Protein AF-A0A1X7SIA2-F1 (afdb_monomer_lite)

Structure (mmCIF, N/CA/C/O backbone):
data_AF-A0A1X7SIA2-F1
#
_entry.id   AF-A0A1X7SIA2-F1
#
loop_
_atom_site.group_PDB
_atom_site.id
_atom_site.type_symbol
_atom_site.label_atom_id
_atom_site.label_alt_id
_atom_site.label_comp_id
_atom_site.label_asym_id
_atom_site.label_entity_id
_atom_site.label_seq_id
_atom_site.pdbx_PDB_ins_code
_atom_site.Cartn_x
_atom_site.Cartn_y
_atom_site.Cartn_z
_atom_site.occupancy
_atom_site.B_iso_or_equiv
_atom_site.auth_seq_id
_atom_site.auth_comp_id
_atom_site.auth_asym_id
_atom_site.auth_atom_id
_atom_site.pdbx_PDB_model_num
ATOM 1 N N . TYR A 1 1 ? -61.890 19.712 77.833 1.00 62.59 1 TYR A N 1
ATOM 2 C CA . TYR A 1 1 ? -60.432 19.505 77.656 1.00 62.59 1 TYR A CA 1
ATOM 3 C C . TYR A 1 1 ? -60.099 18.118 77.085 1.00 62.59 1 TYR A C 1
ATOM 5 O O . TYR A 1 1 ? -59.170 18.027 76.295 1.00 62.59 1 TYR A O 1
ATOM 13 N N . SER A 1 2 ? -60.851 17.049 77.403 1.00 75.81 2 SER A N 1
ATOM 14 C CA . SER A 1 2 ? -60.531 15.673 76.964 1.00 75.81 2 SER A CA 1
ATOM 15 C C . SER A 1 2 ? -60.767 15.374 75.471 1.00 75.81 2 SER A C 1
ATOM 17 O O . SER A 1 2 ? -60.002 14.615 74.886 1.00 75.81 2 SER A O 1
ATOM 19 N N . GLU A 1 3 ? -61.764 15.983 74.820 1.00 81.25 3 GLU A N 1
ATOM 20 C CA . GLU A 1 3 ? -62.054 15.735 73.392 1.00 81.25 3 GLU A CA 1
ATOM 21 C C . GLU A 1 3 ? -60.957 16.260 72.455 1.00 81.25 3 GLU A C 1
ATOM 23 O O . GLU A 1 3 ? -60.527 15.547 71.553 1.00 81.25 3 GLU A O 1
ATOM 28 N N . LYS A 1 4 ? -60.413 17.457 72.725 1.00 85.50 4 LYS A N 1
ATOM 29 C CA . LYS A 1 4 ? -59.268 18.022 71.981 1.00 85.50 4 LYS A CA 1
ATOM 30 C C . LYS A 1 4 ? -58.017 17.137 72.055 1.00 85.50 4 LYS A C 1
ATOM 32 O O . LYS A 1 4 ? -57.241 17.092 71.108 1.00 85.50 4 LYS A O 1
ATOM 37 N N . LEU A 1 5 ? -57.817 16.453 73.184 1.00 86.88 5 LEU A N 1
ATOM 38 C CA . LEU A 1 5 ? -56.720 15.503 73.379 1.00 86.88 5 LEU A CA 1
ATOM 39 C C . LEU A 1 5 ? -56.928 14.224 72.558 1.00 86.88 5 LEU A C 1
ATOM 41 O O . LEU A 1 5 ? -55.979 13.755 71.942 1.00 86.88 5 LEU A O 1
ATOM 45 N N . LYS A 1 6 ? -58.158 13.699 72.488 1.00 89.00 6 LYS A N 1
ATOM 46 C CA . LYS A 1 6 ? -58.480 12.521 71.663 1.00 89.00 6 LYS A CA 1
ATOM 47 C C . LYS A 1 6 ? -58.240 12.761 70.170 1.00 89.00 6 LYS A C 1
ATOM 49 O O . LYS A 1 6 ? -57.664 11.896 69.522 1.00 89.00 6 LYS A O 1
ATOM 54 N N . VAL A 1 7 ? -58.629 13.928 69.649 1.00 90.44 7 VAL A N 1
ATOM 55 C CA . VAL A 1 7 ? -58.410 14.287 68.233 1.00 90.44 7 VAL A CA 1
ATOM 56 C C . VAL A 1 7 ? -56.917 14.345 67.904 1.00 90.44 7 VAL A C 1
ATOM 58 O O . VAL A 1 7 ? -56.484 13.695 66.961 1.00 90.44 7 VAL A O 1
ATOM 61 N N . LYS A 1 8 ? -56.108 15.021 68.735 1.00 90.38 8 LYS A N 1
ATOM 62 C CA . LYS A 1 8 ? -54.647 15.075 68.543 1.00 90.38 8 LYS A CA 1
ATOM 63 C C . LYS A 1 8 ? -53.980 13.698 68.592 1.00 90.38 8 LYS A C 1
ATOM 65 O O . LYS A 1 8 ? -53.029 13.456 67.865 1.00 90.38 8 LYS A O 1
ATOM 70 N N . VAL A 1 9 ? -54.453 12.800 69.460 1.00 91.00 9 VAL A N 1
ATOM 71 C CA . VAL A 1 9 ? -53.919 11.429 69.545 1.00 91.00 9 VAL A CA 1
ATOM 72 C C . VAL A 1 9 ? -54.230 10.628 68.278 1.00 91.00 9 VAL A C 1
ATOM 74 O O . VAL A 1 9 ? -53.369 9.879 67.825 1.00 91.00 9 VAL A O 1
ATOM 77 N N . ALA A 1 10 ? -55.423 10.792 67.697 1.00 91.31 10 ALA A N 1
ATOM 78 C CA . ALA A 1 10 ? -55.789 10.141 66.439 1.00 91.31 10 ALA A CA 1
ATOM 79 C C . ALA A 1 10 ? -54.950 10.657 65.255 1.00 91.31 10 ALA A C 1
ATOM 81 O O . ALA A 1 10 ? -54.435 9.853 64.487 1.00 91.31 10 ALA A O 1
ATOM 82 N N . GLU A 1 11 ? -54.741 11.972 65.171 1.00 92.69 11 GLU A N 1
ATOM 83 C CA . GLU A 1 11 ? -53.938 12.624 64.124 1.00 92.69 11 GLU A CA 1
ATOM 84 C C . GLU A 1 11 ? -52.467 12.160 64.162 1.00 92.69 11 GLU A C 1
ATOM 86 O O . GLU A 1 11 ? -51.909 11.755 63.146 1.00 92.69 11 GLU A O 1
ATOM 91 N N . ILE A 1 12 ? -51.868 12.082 65.359 1.00 93.88 12 ILE A N 1
ATOM 92 C CA . ILE A 1 12 ? -50.504 11.552 65.556 1.00 93.88 12 ILE A CA 1
ATOM 93 C C . ILE A 1 12 ? -50.408 10.067 65.175 1.00 93.88 12 ILE A C 1
ATOM 95 O O . ILE A 1 12 ? -49.386 9.626 64.646 1.00 93.88 12 ILE A O 1
ATOM 99 N N . LEU A 1 13 ? -51.437 9.269 65.479 1.00 93.50 13 LEU A N 1
ATOM 100 C CA . LEU A 1 13 ? -51.471 7.854 65.101 1.00 93.50 13 LEU A CA 1
ATOM 101 C C . LEU A 1 13 ? -51.504 7.691 63.581 1.00 93.50 13 LEU A C 1
ATOM 103 O O . LEU A 1 13 ? -50.749 6.872 63.065 1.00 93.50 13 LEU A O 1
ATOM 107 N N . GLU A 1 14 ? -52.316 8.491 62.890 1.00 93.19 14 GLU A N 1
ATOM 108 C CA . GLU A 1 14 ? -52.430 8.474 61.432 1.00 93.19 14 GLU A CA 1
ATOM 109 C C . GLU A 1 14 ? -51.120 8.902 60.753 1.00 93.19 14 GLU A C 1
ATOM 111 O O . GLU A 1 14 ? -50.612 8.177 59.892 1.00 93.19 14 GLU A O 1
ATOM 116 N N . GLU A 1 15 ? -50.510 10.004 61.206 1.00 93.25 15 GLU A N 1
ATOM 117 C CA . GLU A 1 15 ? -49.184 10.443 60.750 1.00 93.25 15 GLU A CA 1
ATOM 118 C C . GLU A 1 15 ? -48.122 9.361 60.970 1.00 93.25 15 GLU A C 1
ATOM 120 O O . GLU A 1 15 ? -47.307 9.098 60.084 1.00 93.25 15 GLU A O 1
ATOM 125 N N . LYS A 1 16 ? -48.143 8.680 62.123 1.00 93.44 16 LYS A N 1
ATOM 126 C CA . LYS A 1 16 ? -47.208 7.590 62.420 1.00 93.44 16 LYS A CA 1
ATOM 127 C C . LYS A 1 16 ? -47.359 6.422 61.440 1.00 93.44 16 LYS A C 1
ATOM 129 O O . LYS A 1 16 ? -46.342 5.899 60.990 1.00 93.44 16 LYS A O 1
ATOM 134 N N . THR A 1 17 ? -48.586 6.027 61.089 1.00 94.12 17 THR A N 1
ATOM 135 C CA . THR A 1 17 ? -48.829 4.998 60.057 1.00 94.12 17 THR A CA 1
ATOM 136 C C . THR A 1 17 ? -48.289 5.420 58.694 1.00 94.12 17 THR A C 1
ATOM 138 O O . THR A 1 17 ? -47.538 4.660 58.090 1.00 94.12 17 THR A O 1
ATOM 141 N N . GLN A 1 18 ? -48.568 6.650 58.248 1.00 94.06 18 GLN A N 1
ATOM 142 C CA . GLN A 1 18 ? -48.054 7.158 56.969 1.00 94.06 18 GLN A CA 1
ATOM 143 C C . GLN A 1 18 ? -46.518 7.225 56.939 1.00 94.06 18 GLN A C 1
ATOM 145 O O . GLN A 1 18 ? -45.898 7.003 55.898 1.00 94.06 18 GLN A O 1
ATOM 150 N N . VAL A 1 19 ? -45.880 7.557 58.067 1.00 94.69 19 VAL A N 1
ATOM 151 C CA . VAL A 1 19 ? -44.415 7.571 58.187 1.00 94.69 19 VAL A CA 1
ATOM 152 C C . VAL A 1 19 ? -43.837 6.160 58.077 1.00 94.69 19 VAL A C 1
ATOM 154 O O . VAL A 1 19 ? -42.830 5.983 57.390 1.00 94.69 19 VAL A O 1
ATOM 157 N N . GLU A 1 20 ? -44.457 5.156 58.704 1.00 93.81 20 GLU A N 1
ATOM 158 C CA . GLU A 1 20 ? -43.986 3.769 58.607 1.00 93.81 20 GLU A CA 1
ATOM 159 C C . GLU A 1 20 ? -44.155 3.215 57.182 1.00 93.81 20 GLU A C 1
ATOM 161 O O . GLU A 1 20 ? -43.221 2.612 56.657 1.00 93.81 20 GLU A O 1
ATOM 166 N N . GLU A 1 21 ? -45.271 3.512 56.506 1.00 94.31 21 GLU A N 1
ATOM 167 C CA . GLU A 1 21 ? -45.489 3.151 55.095 1.00 94.31 21 GLU A CA 1
ATOM 168 C C . GLU A 1 21 ? -44.430 3.774 54.174 1.00 94.31 21 GLU A C 1
ATOM 170 O O . GLU A 1 21 ? -43.796 3.076 53.381 1.00 94.31 21 GLU A O 1
ATOM 175 N N . LYS A 1 22 ? -44.164 5.083 54.311 1.00 94.88 22 LYS A N 1
ATOM 176 C CA . LYS A 1 22 ? -43.123 5.773 53.526 1.00 94.88 22 LYS A CA 1
ATOM 177 C C . LYS A 1 22 ? -41.742 5.168 53.753 1.00 94.88 22 LYS A C 1
ATOM 179 O O . LYS A 1 22 ? -40.973 5.016 52.809 1.00 94.88 22 LYS A O 1
ATOM 184 N N . LYS A 1 23 ? -41.418 4.814 54.997 1.00 95.44 23 LYS A N 1
ATOM 185 C CA . LYS A 1 23 ? -40.150 4.164 55.345 1.00 95.44 23 LYS A CA 1
ATOM 186 C C . LYS A 1 23 ? -40.029 2.782 54.698 1.00 95.44 23 LYS A C 1
ATOM 188 O O . LYS A 1 23 ? -38.940 2.422 54.249 1.00 95.44 23 LYS A O 1
ATOM 193 N N . GLN A 1 24 ? -41.128 2.037 54.617 1.00 94.31 24 GLN A N 1
ATOM 194 C CA . GLN A 1 24 ? -41.172 0.738 53.953 1.00 94.31 24 GLN A CA 1
ATOM 195 C C . GLN A 1 24 ? -40.927 0.879 52.442 1.00 94.31 24 GLN A C 1
ATOM 197 O O . GLN A 1 24 ? -40.023 0.230 51.921 1.00 94.31 24 GLN A O 1
ATOM 202 N N . ILE A 1 25 ? -41.612 1.821 51.781 1.00 95.94 25 ILE A N 1
ATOM 203 C CA . ILE A 1 25 ? -41.421 2.131 50.351 1.00 95.94 25 ILE A CA 1
ATOM 204 C C . ILE A 1 25 ? -39.972 2.540 50.058 1.00 95.94 25 ILE A C 1
ATOM 206 O O . ILE A 1 25 ? -39.355 2.005 49.144 1.00 95.94 25 ILE A O 1
ATOM 210 N N . ILE A 1 26 ? -39.390 3.439 50.863 1.00 96.19 26 ILE A N 1
ATOM 211 C CA . ILE A 1 26 ? -37.992 3.875 50.691 1.00 96.19 26 ILE A CA 1
ATOM 212 C C . ILE A 1 26 ? -37.028 2.687 50.802 1.00 96.19 26 ILE A C 1
ATOM 214 O O . ILE A 1 26 ? -36.043 2.619 50.068 1.00 96.19 26 ILE A O 1
ATOM 218 N N . THR A 1 27 ? -37.301 1.752 51.715 1.00 96.31 27 THR A N 1
ATOM 219 C CA . THR A 1 27 ? -36.465 0.559 51.903 1.00 96.31 27 THR A CA 1
ATOM 220 C C . THR A 1 27 ? -36.552 -0.370 50.690 1.00 96.31 27 THR A C 1
ATOM 222 O O . THR A 1 27 ? -35.521 -0.818 50.191 1.00 96.31 27 THR A O 1
ATOM 225 N N . GLU A 1 28 ? -37.758 -0.624 50.179 1.00 96.31 28 GLU A N 1
ATOM 226 C CA . GLU A 1 28 ? -37.967 -1.433 48.971 1.00 96.31 28 GLU A CA 1
ATOM 227 C C . GLU A 1 28 ? -37.325 -0.796 47.731 1.00 96.31 28 GLU A C 1
ATOM 229 O O . GLU A 1 28 ? -36.629 -1.476 46.971 1.00 96.31 28 GLU A O 1
ATOM 234 N N . ASP A 1 29 ? -37.493 0.516 47.551 1.00 97.12 29 ASP A N 1
ATOM 235 C CA . ASP A 1 29 ? -36.889 1.264 46.447 1.00 97.12 29 ASP A CA 1
ATOM 236 C C . ASP A 1 29 ? -35.357 1.235 46.511 1.00 97.12 29 ASP A C 1
ATOM 238 O O . ASP A 1 29 ? -34.700 1.092 45.477 1.00 97.12 29 ASP A O 1
ATOM 242 N N . TYR A 1 30 ? -34.775 1.321 47.713 1.00 95.81 30 TYR A N 1
ATOM 243 C CA . TYR A 1 30 ? -33.329 1.223 47.910 1.00 95.81 30 TYR A CA 1
ATOM 244 C C . TYR A 1 30 ? -32.784 -0.151 47.499 1.00 95.81 30 TYR A C 1
ATOM 246 O O . TYR A 1 30 ? -31.808 -0.222 46.749 1.00 95.81 30 TYR A O 1
ATOM 254 N N . GLU A 1 31 ? -33.427 -1.243 47.923 1.00 96.12 31 GLU A N 1
ATOM 255 C CA . GLU A 1 31 ? -33.010 -2.597 47.533 1.00 96.12 31 GLU A CA 1
ATOM 256 C C . GLU A 1 31 ? -33.177 -2.832 46.023 1.00 96.12 31 GLU A C 1
ATOM 258 O O . GLU A 1 31 ? -32.296 -3.395 45.369 1.00 96.12 31 GLU A O 1
ATOM 263 N N . LYS A 1 32 ? -34.257 -2.318 45.423 1.00 97.06 32 LYS A N 1
ATOM 264 C CA . LYS A 1 32 ? -34.469 -2.384 43.970 1.00 97.06 32 LYS A CA 1
ATOM 265 C C . LYS A 1 32 ? -33.420 -1.590 43.192 1.00 97.06 32 LYS A C 1
ATOM 267 O O . LYS A 1 32 ? -32.962 -2.039 42.140 1.00 97.06 32 LYS A O 1
ATOM 272 N N . LEU A 1 33 ? -33.030 -0.416 43.690 1.00 97.44 33 LEU A N 1
ATOM 273 C CA . LEU A 1 33 ? -31.963 0.388 43.099 1.00 97.44 33 LEU A CA 1
ATOM 274 C C . LEU A 1 33 ? -30.622 -0.347 43.179 1.00 97.44 33 LEU A C 1
ATOM 276 O O . LEU A 1 33 ? -29.888 -0.387 42.195 1.00 97.44 33 LEU A O 1
ATOM 280 N N . LYS A 1 34 ? -30.328 -0.972 44.321 1.00 97.00 34 LYS A N 1
ATOM 281 C CA . LYS A 1 34 ? -29.109 -1.755 44.537 1.00 97.00 34 LYS A CA 1
ATOM 282 C C . LYS A 1 34 ? -29.003 -2.937 43.569 1.00 97.00 34 LYS A C 1
ATOM 284 O O . LYS A 1 34 ? -27.938 -3.139 42.993 1.00 97.00 34 LYS A O 1
ATOM 289 N N . LEU A 1 35 ? -30.105 -3.656 43.334 1.00 97.12 35 LEU A N 1
ATOM 290 C CA . LEU A 1 35 ? -30.175 -4.721 42.326 1.00 97.12 35 LEU A CA 1
ATOM 291 C C . LEU A 1 35 ? -29.905 -4.197 40.910 1.00 97.12 35 LEU A C 1
ATOM 293 O O . LEU A 1 35 ? -29.056 -4.747 40.218 1.00 97.12 35 LEU A O 1
ATOM 297 N N . LYS A 1 36 ? -30.549 -3.094 40.503 1.00 97.19 36 LYS A N 1
ATOM 298 C CA . LYS A 1 36 ? -30.306 -2.482 39.183 1.00 97.19 36 LYS A CA 1
ATOM 299 C C . LYS A 1 36 ? -28.860 -2.035 38.988 1.00 97.19 36 LYS A C 1
ATOM 301 O O . LYS A 1 36 ? -28.328 -2.141 37.891 1.00 97.19 36 LYS A O 1
ATOM 306 N N . VAL A 1 37 ? -28.233 -1.494 40.032 1.00 97.06 37 VAL A N 1
ATOM 307 C CA . VAL A 1 37 ? -26.823 -1.083 39.975 1.00 97.06 37 VAL A CA 1
ATOM 308 C C . VAL A 1 37 ? -25.912 -2.297 39.786 1.00 97.06 37 VAL A C 1
ATOM 310 O O . VAL A 1 37 ? -24.954 -2.202 39.027 1.00 97.06 37 VAL A O 1
ATOM 313 N N . ALA A 1 38 ? -26.214 -3.424 40.436 1.00 97.12 38 ALA A N 1
ATOM 314 C CA . ALA A 1 38 ? -25.456 -4.661 40.264 1.00 97.12 38 ALA A CA 1
ATOM 315 C C . ALA A 1 38 ? -25.601 -5.233 38.842 1.00 97.12 38 ALA A C 1
ATOM 317 O O . ALA A 1 38 ? -24.591 -5.523 38.211 1.00 97.12 38 ALA A O 1
ATOM 318 N N . GLU A 1 39 ? -26.827 -5.304 38.318 1.00 97.19 39 GLU A N 1
ATOM 319 C CA . GLU A 1 39 ? -27.113 -5.784 36.955 1.00 97.19 39 GLU A CA 1
ATOM 320 C C . GLU A 1 39 ? -26.402 -4.929 35.891 1.00 97.19 39 GLU A C 1
ATOM 322 O O . GLU A 1 39 ? -25.702 -5.451 35.030 1.00 97.19 39 GLU A O 1
ATOM 327 N N . LEU A 1 40 ? -26.477 -3.596 36.008 1.00 97.56 40 LEU A N 1
ATOM 328 C CA . LEU A 1 40 ? -25.784 -2.683 35.090 1.00 97.56 40 LEU A CA 1
ATOM 329 C C . LEU A 1 40 ? -24.255 -2.795 35.161 1.00 97.56 40 LEU A C 1
ATOM 331 O O . LEU A 1 40 ? -23.582 -2.554 34.158 1.00 97.56 40 LEU A O 1
ATOM 335 N N . LEU A 1 41 ? -23.692 -3.096 36.335 1.00 97.12 41 LEU A N 1
ATOM 336 C CA . LEU A 1 41 ? -22.252 -3.320 36.48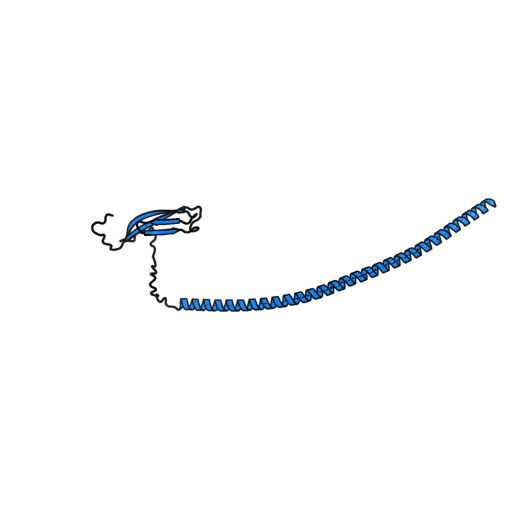3 1.00 97.12 41 LEU A CA 1
ATOM 337 C C . LEU A 1 41 ? -21.826 -4.611 35.781 1.00 97.12 41 LEU A C 1
ATOM 339 O O . LEU A 1 41 ? -20.851 -4.587 35.033 1.00 97.12 41 LEU A O 1
ATOM 343 N N . GLU A 1 42 ? -22.578 -5.693 35.968 1.00 96.56 42 GLU A N 1
ATOM 344 C CA . GLU A 1 42 ? -22.309 -6.990 35.342 1.00 96.56 42 GLU A CA 1
ATOM 345 C C . GLU A 1 42 ? -22.403 -6.903 33.809 1.00 96.56 42 GLU A C 1
ATOM 347 O O . GLU A 1 42 ? -21.454 -7.263 33.112 1.00 96.56 42 GLU A O 1
ATOM 352 N N . GLU A 1 43 ? -23.463 -6.287 33.271 1.00 96.88 43 GLU A N 1
ATOM 353 C CA . GLU A 1 43 ? -23.604 -6.042 31.826 1.00 96.88 43 GLU A CA 1
ATOM 354 C C . GLU A 1 43 ? -22.432 -5.227 31.254 1.00 96.88 43 GLU A C 1
ATOM 356 O O . GLU A 1 43 ? -21.944 -5.488 30.148 1.00 96.88 43 GLU A O 1
ATOM 361 N N . LYS A 1 44 ? -21.957 -4.220 32.000 1.00 96.56 44 LYS A N 1
ATOM 362 C CA . LYS A 1 44 ? -20.819 -3.392 31.581 1.00 96.56 44 LYS A CA 1
ATOM 363 C C . LYS A 1 44 ? -19.508 -4.166 31.579 1.00 96.56 44 LYS A C 1
ATOM 365 O O . LYS A 1 44 ? -18.700 -3.966 30.668 1.00 96.56 44 LYS A O 1
ATOM 370 N N . GLU A 1 45 ? -19.290 -5.030 32.563 1.00 96.62 45 GLU A N 1
ATOM 371 C CA . GLU A 1 45 ? -18.116 -5.899 32.623 1.00 96.62 45 GLU A CA 1
ATOM 372 C C . GLU A 1 45 ? -18.115 -6.920 31.477 1.00 96.62 45 GLU A C 1
ATOM 374 O O . GLU A 1 45 ? -17.095 -7.069 30.796 1.00 96.62 45 GLU A O 1
ATOM 379 N N . GLU A 1 46 ? -19.258 -7.548 31.188 1.00 96.62 46 GLU A N 1
ATOM 380 C CA . GLU A 1 46 ? -19.409 -8.468 30.055 1.00 96.62 46 GLU A CA 1
ATOM 381 C C . GLU A 1 46 ? -19.164 -7.776 28.711 1.00 96.62 46 GLU A C 1
ATOM 383 O O . GLU A 1 46 ? -18.416 -8.287 27.869 1.00 96.62 46 GLU A O 1
ATOM 388 N N . GLN A 1 47 ? -19.745 -6.587 28.512 1.00 97.31 47 GLN A N 1
ATOM 389 C CA . GLN A 1 47 ? -19.527 -5.796 27.302 1.00 97.31 47 GLN A CA 1
ATOM 390 C C . GLN A 1 47 ? -18.033 -5.492 27.113 1.00 97.31 47 GLN A C 1
ATOM 392 O O . GLN A 1 47 ? -17.484 -5.697 26.028 1.00 97.31 47 GLN A O 1
ATOM 397 N N . TYR A 1 48 ? -17.359 -5.048 28.176 1.00 97.31 48 TYR A N 1
ATOM 398 C CA . TYR A 1 48 ? -15.938 -4.716 28.144 1.00 97.31 48 TYR A CA 1
ATOM 399 C C . TYR A 1 48 ? -15.051 -5.933 27.838 1.00 97.31 48 TYR A C 1
ATOM 401 O O . TYR A 1 48 ? -14.093 -5.831 27.066 1.00 97.31 48 TYR A O 1
ATOM 409 N N . LEU A 1 49 ? -15.371 -7.100 28.404 1.00 97.75 49 LEU A N 1
ATOM 410 C CA . LEU A 1 49 ? -14.678 -8.355 28.105 1.00 97.75 49 LEU A CA 1
ATOM 411 C C . LEU A 1 49 ? -14.865 -8.771 26.641 1.00 97.75 49 LEU A C 1
ATOM 413 O O . LEU A 1 49 ? -13.901 -9.174 25.988 1.00 97.75 49 LEU A O 1
ATOM 417 N N . LYS A 1 50 ? -16.078 -8.620 26.103 1.00 97.69 50 LYS A N 1
ATOM 418 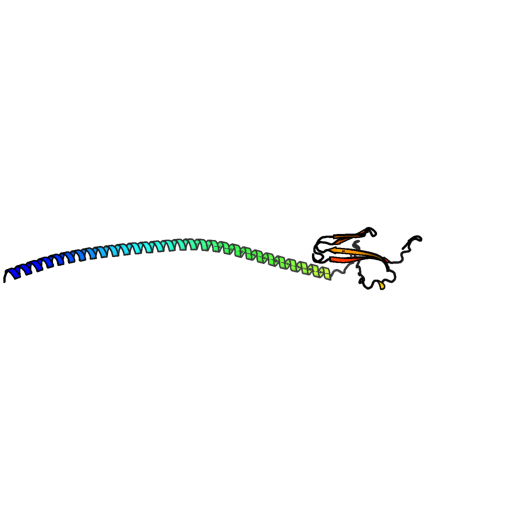C CA . LYS A 1 50 ? -16.384 -8.936 24.704 1.00 97.69 50 LYS A CA 1
ATOM 419 C C . LYS A 1 50 ? -15.629 -8.030 23.732 1.00 97.69 50 LYS A C 1
ATOM 421 O O . LYS A 1 50 ? -15.027 -8.527 22.784 1.00 97.69 50 LYS A O 1
ATOM 426 N N . GLU A 1 51 ? -15.616 -6.722 23.98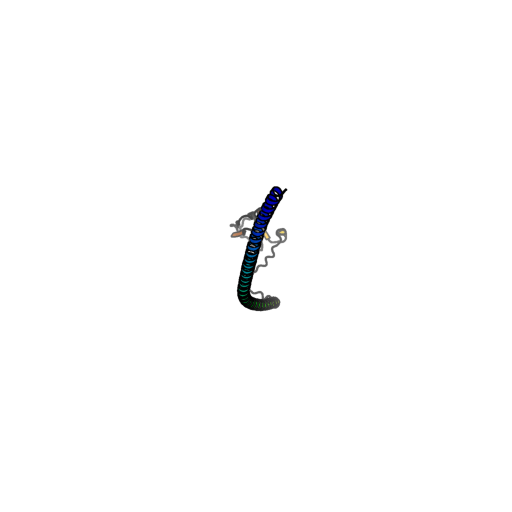3 1.00 97.25 51 GLU A N 1
ATOM 427 C CA . GLU A 1 51 ? -14.854 -5.756 23.180 1.00 97.25 51 GLU A CA 1
ATOM 428 C C . GLU A 1 51 ? -13.352 -6.064 23.211 1.00 97.25 51 GLU A C 1
ATOM 430 O O . GLU A 1 51 ? -12.694 -6.073 22.170 1.00 97.25 51 GLU A O 1
ATOM 435 N N . LYS A 1 52 ? -12.807 -6.410 24.384 1.00 97.56 52 LYS A N 1
ATOM 436 C CA . LYS A 1 52 ? -11.414 -6.855 24.506 1.00 97.56 52 LYS A CA 1
ATOM 437 C C . LYS A 1 52 ? -11.113 -8.092 23.671 1.00 97.56 52 LYS A C 1
ATOM 439 O O . LYS A 1 52 ? -10.060 -8.133 23.038 1.00 97.56 52 LYS A O 1
ATOM 444 N N . GLN A 1 53 ? -12.001 -9.085 23.673 1.00 97.62 53 GLN A N 1
ATOM 445 C CA . GLN A 1 53 ? -11.793 -10.306 22.900 1.00 97.62 53 GLN A CA 1
ATOM 446 C C . GLN A 1 53 ? -11.772 -10.017 21.396 1.00 97.62 53 GLN A C 1
ATOM 448 O O . GLN A 1 53 ? -10.865 -10.477 20.711 1.00 97.62 53 GLN A O 1
ATOM 453 N N . ILE A 1 54 ? -12.691 -9.175 20.909 1.00 98.12 54 ILE A N 1
ATOM 454 C CA . ILE A 1 54 ? -12.718 -8.735 19.505 1.00 98.12 54 ILE A CA 1
ATOM 455 C C . ILE A 1 54 ? -11.383 -8.081 19.122 1.00 98.12 54 ILE A C 1
ATOM 457 O O . ILE A 1 54 ? -10.770 -8.464 18.129 1.00 98.12 54 ILE A O 1
ATOM 461 N N . ILE A 1 55 ? -10.881 -7.158 19.948 1.00 98.00 55 ILE A N 1
ATOM 462 C CA . ILE A 1 55 ? -9.599 -6.479 19.705 1.00 98.00 55 ILE A CA 1
ATOM 463 C C . ILE A 1 55 ? -8.429 -7.476 19.684 1.00 98.00 55 ILE A C 1
ATOM 465 O O . ILE A 1 55 ? -7.484 -7.315 18.907 1.00 98.00 55 ILE A O 1
ATOM 469 N N . ILE A 1 56 ? -8.445 -8.496 20.545 1.00 98.12 56 ILE A N 1
ATOM 470 C CA . ILE A 1 56 ? -7.406 -9.534 20.569 1.00 98.12 56 ILE A CA 1
ATOM 471 C C . ILE A 1 56 ? -7.429 -10.337 19.266 1.00 98.12 56 ILE A C 1
ATOM 473 O O . ILE A 1 56 ? -6.373 -10.521 18.656 1.00 98.12 56 ILE A O 1
ATOM 477 N N . ASP A 1 57 ? -8.608 -10.772 18.832 1.00 97.69 57 ASP A N 1
ATOM 478 C CA . ASP A 1 57 ? -8.780 -11.585 17.629 1.00 97.69 57 ASP A CA 1
ATOM 479 C C . ASP A 1 57 ? -8.373 -10.799 16.368 1.00 97.69 57 ASP A C 1
ATOM 481 O O . ASP A 1 57 ? -7.610 -11.296 15.534 1.00 97.69 57 ASP A O 1
ATOM 485 N N . GLU A 1 58 ? -8.780 -9.529 16.270 1.00 98.12 58 GLU A N 1
ATOM 486 C CA . GLU A 1 58 ? -8.375 -8.622 15.188 1.00 98.12 58 GLU A CA 1
ATOM 487 C C . GLU A 1 58 ? -6.853 -8.433 15.139 1.00 98.12 58 GLU A C 1
ATOM 489 O O . GLU A 1 58 ? -6.239 -8.552 14.077 1.00 98.12 58 GLU A O 1
ATOM 494 N N . ASN A 1 59 ? -6.208 -8.204 16.288 1.00 97.31 59 ASN A N 1
ATOM 495 C CA . ASN A 1 59 ? -4.752 -8.057 16.353 1.00 97.31 59 ASN A CA 1
ATOM 496 C C . ASN A 1 59 ? -4.009 -9.342 15.957 1.00 97.31 59 ASN A C 1
ATOM 498 O O . ASN A 1 59 ? -2.946 -9.270 15.334 1.00 97.31 59 ASN A O 1
ATOM 502 N N . GLN A 1 60 ? -4.541 -10.519 16.301 1.00 97.38 60 GLN A N 1
ATOM 503 C CA . GLN A 1 60 ? -3.968 -11.796 15.867 1.00 97.38 60 GLN A CA 1
ATOM 504 C C . GLN A 1 60 ? -4.060 -11.961 14.348 1.00 97.38 60 GLN A C 1
ATOM 506 O O . GLN A 1 60 ? -3.062 -12.330 13.725 1.00 97.38 60 GLN A O 1
ATOM 511 N N . SER A 1 61 ? -5.209 -11.630 13.752 1.00 97.19 61 SER A N 1
ATOM 512 C CA . SER A 1 61 ? -5.388 -11.641 12.296 1.00 97.19 61 SER A CA 1
ATOM 513 C C . SER A 1 61 ? -4.410 -10.688 11.607 1.00 97.19 61 SER A C 1
ATOM 515 O O . SER A 1 61 ? -3.664 -11.097 10.719 1.00 97.19 61 SER A O 1
ATOM 517 N N . LEU A 1 62 ? -4.328 -9.437 12.073 1.00 97.81 62 LEU A N 1
ATOM 518 C CA . LEU A 1 62 ? -3.414 -8.435 11.517 1.00 97.81 62 LEU A CA 1
ATOM 519 C C . LEU A 1 62 ? -1.950 -8.881 11.594 1.00 97.81 62 LEU A C 1
ATOM 521 O O . LEU A 1 62 ? -1.171 -8.633 10.675 1.00 97.81 62 LEU A O 1
ATOM 525 N N . LYS A 1 63 ? -1.560 -9.572 12.669 1.00 97.75 63 LYS A N 1
ATOM 526 C CA . LYS A 1 63 ? -0.205 -10.113 12.818 1.00 97.75 63 LYS A CA 1
ATOM 527 C C . LYS A 1 63 ? 0.120 -11.168 11.755 1.00 97.75 63 LYS A C 1
ATOM 529 O O . LYS A 1 63 ? 1.253 -11.200 11.269 1.00 97.75 63 LYS A O 1
ATOM 534 N N . ILE A 1 64 ? -0.844 -12.020 11.400 1.00 97.06 64 ILE A N 1
ATOM 535 C CA . ILE A 1 64 ? -0.686 -13.016 10.330 1.00 97.06 64 ILE A CA 1
ATOM 536 C C . ILE A 1 64 ? -0.522 -12.300 8.984 1.00 97.06 64 ILE A C 1
ATOM 538 O O . ILE A 1 64 ? 0.465 -12.547 8.289 1.00 97.06 64 ILE A O 1
ATOM 542 N N . ASP A 1 65 ? -1.402 -11.344 8.678 1.00 97.06 65 ASP A N 1
ATOM 543 C CA . ASP A 1 65 ? -1.363 -10.573 7.429 1.00 97.06 65 ASP A CA 1
ATOM 544 C C . ASP A 1 65 ? -0.039 -9.815 7.249 1.00 97.06 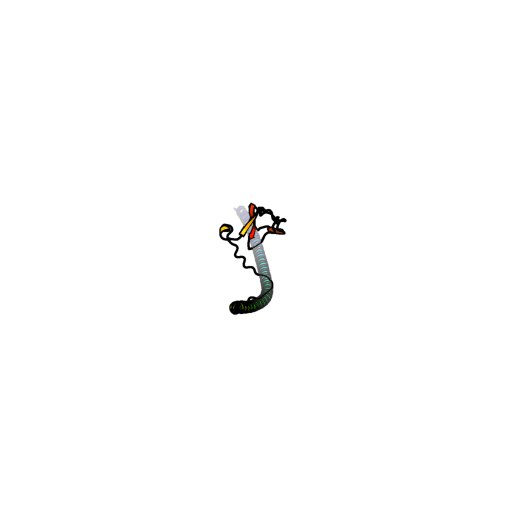65 ASP A C 1
ATOM 546 O O . ASP A 1 65 ? 0.528 -9.772 6.154 1.00 97.06 65 ASP A O 1
ATOM 550 N N . ILE A 1 66 ? 0.480 -9.212 8.326 1.00 97.75 66 ILE A N 1
ATOM 551 C CA . ILE A 1 66 ? 1.781 -8.529 8.318 1.00 97.75 66 ILE A CA 1
ATOM 552 C C . ILE A 1 66 ? 2.901 -9.528 8.012 1.00 97.75 66 ILE A C 1
ATOM 554 O O . ILE A 1 66 ? 3.731 -9.265 7.143 1.00 97.75 66 ILE A O 1
ATOM 558 N N . SER A 1 67 ? 2.896 -10.704 8.649 1.00 97.12 67 SER A N 1
ATOM 559 C CA . SER A 1 67 ? 3.915 -11.731 8.407 1.00 97.12 67 SER A CA 1
ATOM 560 C C . SER A 1 67 ? 3.924 -12.231 6.958 1.00 97.12 67 SER A C 1
ATOM 562 O O . SER A 1 67 ? 4.988 -12.504 6.396 1.00 97.12 67 SER A O 1
ATOM 564 N N . GLU A 1 68 ? 2.757 -12.356 6.327 1.00 97.06 68 GLU A N 1
ATOM 565 C CA . GLU A 1 68 ? 2.664 -12.719 4.912 1.00 97.06 68 GLU A CA 1
ATOM 566 C C . GLU A 1 68 ? 3.190 -11.613 3.996 1.00 97.06 68 GLU A C 1
ATOM 568 O O . GLU A 1 68 ? 3.975 -11.893 3.083 1.00 97.06 68 GLU A O 1
ATOM 573 N N . LYS A 1 69 ? 2.831 -10.353 4.271 1.00 97.25 69 LYS A N 1
ATOM 574 C CA . LYS A 1 69 ? 3.347 -9.193 3.530 1.00 97.25 69 LYS A CA 1
ATOM 575 C C . LYS A 1 69 ? 4.867 -9.084 3.634 1.00 97.25 69 LYS A C 1
ATOM 577 O O . LYS A 1 69 ? 5.518 -8.884 2.609 1.00 97.25 69 LYS A O 1
ATOM 582 N N . ASP A 1 70 ? 5.448 -9.318 4.808 1.00 97.44 70 ASP A N 1
ATOM 583 C CA . ASP A 1 70 ? 6.903 -9.307 5.005 1.00 97.44 70 ASP A CA 1
ATOM 584 C C . ASP A 1 70 ? 7.616 -10.351 4.130 1.00 97.44 70 ASP A C 1
ATOM 586 O O . ASP A 1 70 ? 8.653 -10.067 3.523 1.00 97.44 70 ASP A O 1
ATOM 590 N N . LYS A 1 71 ? 7.037 -11.553 3.984 1.00 96.75 71 LYS A N 1
ATOM 591 C CA . LYS A 1 71 ? 7.574 -12.590 3.083 1.00 96.75 71 LYS A CA 1
ATOM 592 C C . LYS A 1 71 ? 7.543 -12.149 1.619 1.00 96.75 71 LYS A C 1
ATOM 594 O O . LYS A 1 71 ? 8.467 -12.470 0.869 1.00 96.75 71 LYS A O 1
ATOM 599 N N . VAL A 1 72 ? 6.490 -11.449 1.195 1.00 97.06 72 VAL A N 1
ATOM 600 C CA . VAL A 1 72 ? 6.375 -10.918 -0.173 1.00 97.06 72 VAL A CA 1
ATOM 601 C C . VAL A 1 72 ? 7.407 -9.817 -0.409 1.00 97.06 72 VAL A C 1
ATOM 603 O O . VAL A 1 72 ? 8.117 -9.866 -1.413 1.00 97.06 72 VAL A O 1
ATOM 606 N N . ILE A 1 73 ? 7.550 -8.884 0.536 1.00 97.50 73 ILE A N 1
ATOM 607 C CA . ILE A 1 73 ? 8.547 -7.807 0.473 1.00 97.50 73 ILE A CA 1
ATOM 608 C C . ILE A 1 73 ? 9.955 -8.399 0.348 1.00 97.50 73 ILE A C 1
ATOM 610 O O . ILE A 1 73 ? 10.692 -8.029 -0.563 1.00 97.50 73 ILE A O 1
ATOM 614 N N . ALA A 1 74 ? 10.305 -9.388 1.176 1.00 96.75 74 ALA A N 1
ATOM 615 C CA . ALA A 1 74 ? 11.614 -10.038 1.119 1.00 96.75 74 ALA A CA 1
ATOM 616 C C . ALA A 1 74 ? 11.919 -10.654 -0.261 1.00 96.75 74 ALA A C 1
ATOM 618 O O . ALA A 1 74 ? 13.033 -10.511 -0.773 1.00 96.75 74 ALA A O 1
ATOM 619 N N . LYS A 1 75 ? 10.930 -11.304 -0.894 1.00 96.50 75 LYS A N 1
ATOM 620 C CA . LYS A 1 75 ? 11.072 -11.865 -2.250 1.00 96.50 75 LYS A CA 1
ATOM 621 C C . LYS A 1 75 ? 11.274 -10.776 -3.303 1.00 96.50 75 LYS A C 1
ATOM 623 O O . LYS A 1 75 ? 12.172 -10.902 -4.133 1.00 96.50 75 LYS A O 1
ATOM 628 N N . LEU A 1 76 ? 10.471 -9.712 -3.263 1.00 97.00 76 LEU A N 1
ATOM 629 C CA . LEU A 1 76 ? 10.579 -8.597 -4.207 1.00 97.00 76 LEU A CA 1
ATOM 630 C C . LEU A 1 76 ? 11.938 -7.903 -4.093 1.00 97.00 76 LEU A C 1
ATOM 632 O O . LEU A 1 76 ? 12.623 -7.754 -5.100 1.00 97.00 76 LEU A O 1
ATOM 636 N N . THR A 1 77 ? 12.389 -7.600 -2.875 1.00 96.56 77 THR A N 1
ATOM 637 C CA . THR A 1 77 ? 13.704 -6.989 -2.638 1.00 96.56 77 THR A CA 1
ATOM 638 C C . THR A 1 77 ? 14.851 -7.876 -3.131 1.00 96.56 77 THR A C 1
ATOM 640 O O . THR A 1 77 ? 15.853 -7.370 -3.636 1.00 96.56 77 THR A O 1
ATOM 643 N N . SER A 1 78 ? 14.735 -9.203 -3.006 1.00 95.88 78 SER A N 1
ATOM 644 C CA . SER A 1 78 ? 15.728 -10.129 -3.565 1.00 95.88 78 SER A CA 1
ATOM 645 C C . SER A 1 78 ? 15.769 -10.064 -5.094 1.00 95.88 78 SER A C 1
ATOM 647 O O . SER A 1 78 ? 16.850 -9.982 -5.676 1.00 95.88 78 SER A O 1
ATOM 649 N N . ASN A 1 79 ? 14.603 -10.067 -5.743 1.00 96.00 79 ASN A N 1
ATOM 650 C CA . ASN A 1 79 ? 14.505 -9.995 -7.201 1.00 96.00 79 ASN A CA 1
ATOM 651 C C . ASN A 1 79 ? 15.027 -8.656 -7.742 1.00 96.00 79 ASN A C 1
ATOM 653 O O . ASN A 1 79 ? 15.775 -8.640 -8.715 1.00 96.00 79 ASN A O 1
ATOM 657 N N . GLU A 1 80 ? 14.692 -7.538 -7.095 1.00 96.25 80 GLU A N 1
ATOM 658 C CA . GLU A 1 80 ? 15.198 -6.211 -7.463 1.00 96.25 80 GLU A CA 1
ATOM 659 C C . GLU A 1 80 ? 16.725 -6.141 -7.384 1.00 96.25 80 GLU A C 1
ATOM 661 O O . GLU A 1 80 ? 17.367 -5.640 -8.307 1.00 96.25 80 GLU A O 1
ATOM 666 N N . LYS A 1 81 ? 17.328 -6.692 -6.319 1.00 96.50 81 LYS A N 1
ATOM 667 C CA . LYS A 1 81 ? 18.791 -6.758 -6.189 1.00 96.50 81 LYS A CA 1
ATOM 668 C C . LYS A 1 81 ? 19.428 -7.517 -7.351 1.00 96.50 81 LYS A C 1
ATOM 670 O O . LYS A 1 81 ? 20.413 -7.024 -7.894 1.00 96.50 81 LYS A O 1
ATOM 675 N N . GLN A 1 82 ? 18.848 -8.652 -7.749 1.00 95.56 82 GLN A N 1
ATOM 676 C CA . GLN A 1 82 ? 19.333 -9.433 -8.889 1.00 95.56 82 GLN A CA 1
ATOM 677 C C . GLN A 1 82 ? 19.229 -8.647 -10.206 1.00 95.56 82 GLN A C 1
ATOM 679 O O . GLN A 1 82 ? 20.177 -8.601 -10.985 1.00 95.56 82 GLN A O 1
ATOM 684 N N . ILE A 1 83 ? 18.107 -7.965 -10.445 1.00 96.56 83 ILE A N 1
ATOM 685 C CA . ILE A 1 83 ? 17.920 -7.154 -11.657 1.00 96.56 83 ILE A CA 1
ATOM 686 C C . ILE A 1 83 ? 18.948 -6.015 -11.713 1.00 96.56 83 ILE A C 1
ATOM 688 O O . ILE A 1 83 ? 19.543 -5.766 -12.761 1.00 96.56 83 ILE A O 1
ATOM 692 N N . ILE A 1 84 ? 19.197 -5.336 -10.589 1.00 97.12 84 ILE A N 1
ATOM 693 C CA . ILE A 1 84 ? 20.182 -4.249 -10.514 1.00 97.12 84 ILE A CA 1
ATOM 694 C C . ILE A 1 84 ? 21.596 -4.766 -10.806 1.00 97.12 84 ILE A C 1
ATOM 696 O O . ILE A 1 84 ? 22.355 -4.086 -11.500 1.00 97.12 84 ILE A O 1
ATOM 700 N N . THR A 1 85 ? 21.974 -5.942 -10.294 1.00 95.75 85 THR A N 1
ATOM 701 C CA . THR A 1 85 ? 23.290 -6.528 -10.590 1.00 95.75 85 THR A CA 1
ATOM 702 C C . THR A 1 85 ? 23.429 -6.892 -12.064 1.00 95.75 85 THR A C 1
ATOM 704 O O . THR A 1 85 ? 24.428 -6.521 -12.678 1.00 95.75 85 THR A O 1
ATOM 707 N N . ASP A 1 86 ? 22.405 -7.512 -12.653 1.00 96.44 86 ASP A N 1
ATOM 708 C CA . ASP A 1 86 ? 22.414 -7.922 -14.061 1.00 96.44 86 ASP A CA 1
ATOM 709 C C . ASP A 1 86 ? 22.496 -6.710 -15.006 1.00 96.44 86 ASP A C 1
ATOM 711 O O . ASP A 1 86 ? 23.201 -6.735 -16.018 1.00 96.44 86 ASP A O 1
ATOM 715 N N . LEU A 1 87 ? 21.788 -5.621 -14.683 1.00 97.31 87 LEU A N 1
ATOM 716 C CA . LEU A 1 87 ? 21.844 -4.378 -15.456 1.00 97.31 87 LEU A CA 1
ATOM 717 C C . LEU A 1 87 ? 23.224 -3.718 -15.373 1.00 97.31 87 LEU A C 1
ATOM 719 O O . LEU A 1 87 ? 23.763 -3.323 -16.406 1.00 97.31 87 LEU A O 1
ATOM 723 N N . LYS A 1 88 ? 23.832 -3.664 -14.181 1.00 96.62 88 LYS A N 1
ATOM 724 C CA . LYS A 1 88 ? 25.191 -3.123 -14.002 1.00 96.62 88 LYS A CA 1
ATOM 725 C C . LYS A 1 88 ? 26.237 -3.904 -14.796 1.00 96.62 88 LYS A C 1
ATOM 727 O O . LYS A 1 88 ? 27.144 -3.306 -15.373 1.00 96.62 88 LYS A O 1
ATOM 732 N N . GLU A 1 89 ? 26.117 -5.229 -14.849 1.00 96.25 89 GLU A N 1
ATOM 733 C CA . GLU A 1 89 ? 27.020 -6.064 -15.646 1.00 96.25 89 GLU A CA 1
ATOM 734 C C . GLU A 1 89 ? 26.875 -5.772 -17.148 1.00 96.25 89 GLU A C 1
ATOM 736 O O . GLU A 1 89 ? 27.873 -5.591 -17.853 1.00 96.25 89 GLU A O 1
ATOM 741 N N . LYS A 1 90 ? 25.635 -5.638 -17.637 1.00 96.31 90 LYS A N 1
ATOM 742 C CA . LYS A 1 90 ? 25.359 -5.271 -19.035 1.00 96.31 90 LYS A CA 1
ATOM 743 C C . LYS A 1 90 ? 25.877 -3.878 -19.386 1.00 96.31 90 LYS A C 1
ATOM 745 O O . LYS A 1 90 ? 26.461 -3.714 -20.456 1.00 96.31 90 LYS A O 1
ATOM 750 N N . GLU A 1 91 ? 25.716 -2.892 -18.507 1.00 96.31 91 GLU A N 1
ATOM 751 C CA . GLU A 1 91 ? 26.273 -1.547 -18.705 1.00 96.31 91 GLU A CA 1
ATOM 752 C C . GLU A 1 91 ? 27.800 -1.574 -18.817 1.00 96.31 91 GLU A C 1
ATOM 754 O O . GLU A 1 91 ? 28.363 -0.981 -19.740 1.00 96.31 91 GLU A O 1
ATOM 759 N N . LEU A 1 92 ? 28.478 -2.319 -17.935 1.00 96.31 92 LEU A N 1
ATOM 760 C CA . LEU A 1 92 ? 29.931 -2.482 -17.989 1.00 96.31 92 LEU A CA 1
ATOM 761 C C . LEU A 1 92 ? 30.376 -3.143 -19.303 1.00 96.31 92 LEU A C 1
ATOM 763 O O . LEU A 1 92 ? 31.364 -2.725 -19.915 1.00 96.31 92 LEU A O 1
ATOM 767 N N . TYR A 1 93 ? 29.637 -4.156 -19.759 1.00 95.50 93 TYR A N 1
ATOM 768 C CA . TYR A 1 93 ? 29.905 -4.832 -21.025 1.00 95.50 93 TYR A CA 1
ATOM 769 C C . TYR A 1 93 ? 29.742 -3.893 -22.230 1.00 95.50 93 TYR A C 1
ATOM 771 O O . TYR A 1 93 ? 30.625 -3.832 -23.091 1.00 95.50 93 TYR A O 1
ATOM 779 N N . ILE A 1 94 ? 28.664 -3.103 -22.265 1.00 96.06 94 ILE A N 1
ATOM 780 C CA . ILE A 1 94 ? 28.431 -2.096 -23.309 1.00 96.06 94 ILE A CA 1
ATOM 781 C C . ILE A 1 94 ? 29.556 -1.055 -23.305 1.00 96.06 94 ILE A C 1
ATOM 783 O O . ILE A 1 94 ? 30.117 -0.765 -24.362 1.00 96.06 94 ILE A O 1
ATOM 787 N N . ALA A 1 95 ? 29.953 -0.546 -22.135 1.00 95.56 95 ALA A N 1
ATOM 788 C CA . ALA A 1 95 ? 31.049 0.415 -22.016 1.00 95.56 95 ALA A CA 1
ATOM 789 C C . ALA A 1 95 ? 32.374 -0.142 -22.572 1.00 95.56 95 ALA A C 1
ATOM 791 O O . ALA A 1 95 ? 33.095 0.556 -23.292 1.00 95.56 95 ALA A O 1
ATOM 792 N N . LYS A 1 96 ? 32.674 -1.423 -22.307 1.00 95.56 96 LYS A N 1
ATOM 793 C CA . LYS A 1 96 ? 33.857 -2.104 -22.852 1.00 95.56 96 LYS A CA 1
ATOM 794 C C . LYS A 1 96 ? 33.805 -2.207 -24.380 1.00 95.56 96 LYS A C 1
ATOM 796 O O . LYS A 1 96 ? 34.793 -1.876 -25.035 1.00 95.56 96 LYS A O 1
ATOM 801 N N . LEU A 1 97 ? 32.663 -2.602 -24.949 1.00 93.44 97 LEU A N 1
ATOM 802 C CA . LEU A 1 97 ? 32.474 -2.688 -26.403 1.00 93.44 97 LEU A CA 1
ATOM 803 C C . LEU A 1 97 ? 32.593 -1.325 -27.096 1.00 93.44 97 LEU A C 1
ATOM 805 O O . LEU A 1 97 ? 33.194 -1.228 -28.167 1.00 93.44 97 LEU A O 1
ATOM 809 N N . VAL A 1 98 ? 32.038 -0.270 -26.494 1.00 93.62 98 VAL A N 1
ATOM 810 C CA . VAL A 1 98 ? 32.129 1.102 -27.018 1.00 93.62 98 VAL A CA 1
ATOM 811 C C . VAL A 1 98 ? 33.583 1.566 -27.045 1.00 93.62 98 VAL A C 1
ATOM 813 O O . VAL A 1 98 ? 34.039 2.059 -28.078 1.00 93.62 98 VAL A O 1
ATOM 816 N N . LYS A 1 99 ? 34.340 1.334 -25.965 1.00 91.94 99 LYS A N 1
ATOM 817 C CA . LYS A 1 99 ? 35.769 1.668 -25.906 1.00 91.94 99 LYS A CA 1
ATOM 818 C C . LYS A 1 99 ? 36.588 0.878 -26.934 1.00 91.94 99 LYS A C 1
ATOM 820 O O . LYS A 1 99 ? 37.404 1.457 -27.643 1.00 91.94 99 LYS A O 1
ATOM 825 N N . GLU A 1 100 ? 36.332 -0.424 -27.076 1.00 89.44 100 GLU A N 1
ATOM 826 C CA . GLU A 1 100 ? 36.996 -1.272 -28.078 1.00 89.44 100 GLU A CA 1
ATOM 827 C C . GLU A 1 100 ? 36.685 -0.820 -29.516 1.00 89.44 100 GLU A C 1
ATOM 829 O O . GLU A 1 100 ? 37.559 -0.849 -30.383 1.00 89.44 100 GLU A O 1
ATOM 834 N N . ARG A 1 101 ? 35.448 -0.384 -29.797 1.00 85.88 101 ARG A N 1
ATOM 835 C CA . ARG A 1 101 ? 35.088 0.206 -31.095 1.00 85.88 101 ARG A CA 1
ATOM 836 C C . ARG A 1 101 ? 35.786 1.541 -31.325 1.00 85.88 101 ARG A C 1
ATOM 838 O O . ARG A 1 101 ? 36.353 1.713 -32.396 1.00 85.88 101 ARG A O 1
ATOM 845 N N . GLN A 1 102 ? 35.787 2.451 -30.351 1.00 85.19 102 GLN A N 1
ATOM 846 C CA . GLN A 1 102 ? 36.486 3.735 -30.472 1.00 85.19 102 GLN A CA 1
ATOM 847 C C . GLN A 1 102 ? 37.981 3.540 -30.737 1.00 85.19 102 GLN A C 1
ATOM 849 O O . GLN A 1 102 ? 38.515 4.155 -31.654 1.00 85.19 102 GLN A O 1
ATOM 854 N N . GLU A 1 103 ? 38.649 2.636 -30.015 1.00 79.88 103 GLU A N 1
ATOM 855 C CA . GLU A 1 103 ? 40.060 2.330 -30.266 1.00 79.88 103 GLU A CA 1
ATOM 856 C C . GLU A 1 103 ? 40.295 1.700 -31.645 1.00 79.88 103 GLU A C 1
ATOM 858 O O . GLU A 1 103 ? 41.295 2.015 -32.287 1.00 79.88 103 GLU A O 1
ATOM 863 N N . ARG A 1 104 ? 39.389 0.839 -32.131 1.00 75.62 104 ARG A N 1
ATOM 864 C CA . ARG A 1 104 ? 39.471 0.288 -33.494 1.00 75.62 104 ARG A CA 1
ATOM 865 C C . ARG A 1 104 ? 39.264 1.355 -34.566 1.00 75.62 104 ARG A C 1
ATOM 867 O O . ARG A 1 104 ? 39.994 1.339 -35.548 1.00 75.62 104 ARG A O 1
ATOM 874 N N . VAL A 1 105 ? 38.335 2.289 -34.370 1.00 69.19 105 VAL A N 1
ATOM 875 C CA . VAL A 1 105 ? 38.121 3.429 -35.279 1.00 69.19 105 VAL A CA 1
ATOM 876 C C . VAL A 1 105 ? 39.345 4.350 -35.296 1.00 69.19 105 VAL A C 1
ATOM 878 O O . VAL A 1 105 ? 39.730 4.818 -36.359 1.00 69.19 105 VAL A O 1
ATOM 881 N N . LEU A 1 106 ? 40.001 4.561 -34.150 1.00 59.94 106 LEU A N 1
ATOM 882 C CA . LEU A 1 106 ? 41.193 5.413 -34.057 1.00 59.94 106 LEU A CA 1
ATOM 883 C C . LEU A 1 106 ? 42.476 4.751 -34.602 1.00 59.94 106 LEU A C 1
ATOM 885 O O . LEU A 1 106 ? 43.384 5.450 -35.037 1.00 59.94 106 LEU A O 1
ATOM 889 N N . LYS A 1 107 ? 42.582 3.413 -34.532 1.00 57.66 107 LYS A N 1
ATOM 890 C CA . LYS A 1 107 ? 43.770 2.632 -34.946 1.00 57.66 107 LYS A CA 1
ATOM 891 C C . LYS A 1 107 ? 43.682 2.074 -36.365 1.00 57.66 107 LYS A C 1
ATOM 893 O O . LYS A 1 107 ? 44.690 1.590 -36.878 1.00 57.66 107 LYS A O 1
ATOM 898 N N . GLN A 1 108 ? 42.511 2.088 -36.997 1.00 50.81 108 GLN A N 1
ATOM 899 C CA . GLN A 1 108 ? 42.435 1.792 -38.419 1.00 50.81 108 GLN A CA 1
ATOM 900 C C . GLN A 1 108 ? 43.083 2.962 -39.168 1.00 50.81 108 GLN A C 1
ATOM 902 O O . GLN A 1 108 ? 42.583 4.083 -39.062 1.00 50.81 108 GLN A O 1
ATOM 907 N N . PRO A 1 109 ? 44.163 2.751 -39.953 1.00 49.16 109 PRO A N 1
ATOM 908 C CA . PRO A 1 109 ? 44.381 3.661 -41.061 1.00 49.16 109 PRO A CA 1
ATOM 909 C C . PRO A 1 109 ? 43.069 3.639 -41.835 1.00 49.16 109 PRO A C 1
ATOM 911 O O . PRO A 1 109 ? 42.499 2.559 -42.036 1.00 49.16 109 PRO A O 1
ATOM 914 N N . ILE A 1 110 ? 42.570 4.805 -42.224 1.00 50.34 110 ILE A N 1
ATOM 915 C CA . ILE A 1 110 ? 41.543 4.895 -43.252 1.00 50.34 110 ILE A CA 1
ATOM 916 C C . ILE A 1 110 ? 42.192 4.267 -44.489 1.00 50.34 110 ILE A C 1
ATOM 918 O O . ILE A 1 110 ? 42.827 4.935 -45.295 1.00 50.34 110 ILE A O 1
ATOM 922 N N . LYS A 1 111 ? 42.150 2.936 -44.592 1.00 46.69 111 LYS A N 1
ATOM 923 C CA . LYS A 1 111 ? 42.277 2.263 -45.863 1.00 46.69 111 LYS A CA 1
ATOM 924 C C . LYS A 1 111 ? 41.032 2.732 -46.562 1.00 46.69 111 LYS A C 1
ATOM 926 O O . LYS A 1 111 ? 39.936 2.336 -46.171 1.00 46.69 111 LYS A O 1
ATOM 931 N N . GLU A 1 112 ? 41.230 3.636 -47.511 1.00 44.03 112 GLU A N 1
ATOM 932 C CA . GLU A 1 112 ? 40.308 3.866 -48.604 1.00 44.03 112 GLU A CA 1
ATOM 933 C C . GLU A 1 112 ? 39.808 2.489 -49.030 1.00 44.03 112 GLU A C 1
ATOM 935 O O . GLU A 1 112 ? 40.501 1.720 -49.698 1.00 44.03 112 GLU A O 1
ATOM 940 N N . THR A 1 113 ? 38.637 2.093 -48.537 1.00 41.16 113 THR A N 1
ATOM 941 C CA . THR A 1 113 ? 37.952 0.979 -49.143 1.00 41.16 113 THR A CA 1
ATOM 942 C C . THR A 1 113 ? 37.601 1.531 -50.503 1.00 41.16 113 THR A C 1
ATOM 944 O O . THR A 1 113 ? 36.770 2.436 -50.598 1.00 41.16 113 THR A O 1
ATOM 947 N N . SER A 1 114 ? 38.232 0.994 -51.542 1.00 44.16 114 SER A N 1
ATOM 948 C CA . SER A 1 114 ? 37.718 0.998 -52.905 1.00 44.16 114 SER A CA 1
ATOM 949 C C . SER A 1 114 ? 36.387 0.234 -52.933 1.00 44.16 114 SER A C 1
ATOM 951 O O . SER A 1 114 ? 36.199 -0.754 -53.635 1.00 44.16 114 SER A O 1
ATOM 953 N N . SER A 1 115 ? 35.432 0.664 -52.109 1.00 47.12 115 SER A N 1
ATOM 954 C CA . SER A 1 115 ? 34.039 0.378 -52.332 1.00 47.12 115 SER A CA 1
ATOM 955 C C . SER A 1 115 ? 33.718 1.142 -53.605 1.00 47.12 115 SER A C 1
ATOM 957 O O . SER A 1 115 ? 33.899 2.355 -53.678 1.00 47.12 115 SER A O 1
ATOM 959 N N . ILE A 1 116 ? 33.258 0.422 -54.612 1.00 51.03 116 ILE A N 1
ATOM 960 C CA . ILE A 1 116 ? 32.778 0.947 -55.893 1.00 51.03 116 ILE A CA 1
ATOM 961 C C . ILE A 1 116 ? 31.554 1.886 -55.730 1.00 51.03 116 ILE A C 1
ATOM 963 O O . ILE A 1 116 ? 30.973 2.342 -56.709 1.00 51.03 116 ILE A O 1
ATOM 967 N N . GLY A 1 117 ? 31.170 2.252 -54.503 1.00 48.38 117 GLY A N 1
ATOM 968 C CA . GLY A 1 117 ? 30.331 3.415 -54.248 1.00 48.38 117 GLY A CA 1
ATOM 969 C C . GLY A 1 117 ? 31.166 4.690 -54.324 1.00 48.38 117 GLY A C 1
ATOM 970 O O . GLY A 1 117 ? 31.887 5.005 -53.381 1.00 48.38 117 GLY A O 1
ATOM 971 N N . LEU A 1 118 ? 31.066 5.420 -55.438 1.00 47.22 118 LEU A N 1
ATOM 972 C CA . LEU A 1 118 ? 31.622 6.765 -55.581 1.00 47.22 118 LEU A CA 1
ATOM 973 C C . LEU A 1 118 ? 31.146 7.656 -54.417 1.00 47.22 118 LEU A C 1
ATOM 975 O O . LEU A 1 118 ? 30.005 8.114 -54.405 1.00 47.22 118 LEU A O 1
ATOM 979 N N . GLN A 1 119 ? 32.017 7.920 -53.442 1.00 43.38 119 GLN A N 1
ATOM 980 C CA . GLN A 1 119 ? 31.842 9.019 -52.497 1.00 43.38 119 GLN A CA 1
ATOM 981 C C . GLN A 1 119 ? 32.426 10.274 -53.137 1.00 43.38 119 GLN A C 1
ATOM 983 O O . GLN A 1 119 ? 33.626 10.532 -53.066 1.00 43.38 119 GLN A O 1
ATOM 988 N N . PHE A 1 120 ? 31.579 11.052 -53.800 1.00 41.12 120 PHE A N 1
ATOM 989 C CA . PHE A 1 120 ? 31.959 12.396 -54.197 1.00 41.12 120 PHE A CA 1
ATOM 990 C C . PHE A 1 120 ? 31.876 13.307 -52.973 1.00 41.12 120 PHE A C 1
ATOM 992 O O . PHE A 1 120 ? 30.790 13.617 -52.484 1.00 41.12 120 PHE A O 1
ATOM 999 N N . ASN A 1 121 ? 33.029 13.776 -52.502 1.00 40.91 121 ASN A N 1
ATOM 1000 C CA . ASN A 1 121 ? 33.087 14.993 -51.704 1.00 40.91 121 ASN A CA 1
ATOM 1001 C C . ASN A 1 121 ? 32.759 16.162 -52.637 1.00 40.91 121 ASN A C 1
ATOM 1003 O O . ASN A 1 121 ? 33.655 16.763 -53.229 1.00 40.91 121 ASN A O 1
ATOM 1007 N N . TYR A 1 122 ? 31.473 16.461 -52.821 1.00 45.09 122 TYR A N 1
ATOM 1008 C CA . TYR A 1 122 ? 31.073 17.698 -53.475 1.00 45.09 122 TYR A CA 1
ATOM 1009 C C . TYR A 1 122 ? 31.483 18.849 -52.554 1.00 45.09 122 TYR A C 1
ATOM 1011 O O . TYR A 1 122 ? 30.786 19.180 -51.597 1.00 45.09 122 TYR A O 1
ATOM 1019 N N . LEU A 1 123 ? 32.639 19.456 -52.824 1.00 50.38 123 LEU A N 1
ATOM 1020 C CA . LEU A 1 123 ? 32.898 20.832 -52.423 1.00 50.38 123 LEU A CA 1
ATOM 1021 C C . LEU A 1 123 ? 31.851 21.671 -53.152 1.00 50.38 123 LEU A C 1
ATOM 1023 O O . LEU A 1 123 ? 32.061 22.036 -54.302 1.00 50.38 123 LEU A O 1
ATOM 1027 N N . ILE A 1 124 ? 30.690 21.880 -52.530 1.00 50.72 124 ILE A N 1
ATOM 1028 C CA . ILE A 1 124 ? 29.633 22.726 -53.082 1.00 50.72 124 ILE A CA 1
ATOM 1029 C C . ILE A 1 124 ? 30.187 24.156 -53.055 1.00 50.72 124 ILE A C 1
ATOM 1031 O O . ILE A 1 124 ? 30.361 24.703 -51.961 1.00 50.72 124 ILE A O 1
ATOM 1035 N N . PRO A 1 125 ? 30.516 24.773 -54.207 1.00 51.03 125 PRO A N 1
ATOM 1036 C CA . PRO A 1 125 ? 30.927 26.168 -54.225 1.00 51.03 125 PRO A CA 1
ATOM 1037 C C . PRO A 1 125 ? 29.754 27.004 -53.709 1.00 51.03 125 PRO A C 1
ATOM 1039 O O . PRO A 1 125 ? 28.602 26.715 -54.040 1.00 51.03 125 PRO A O 1
ATOM 1042 N N . SER A 1 126 ? 30.010 28.030 -52.893 1.00 49.97 126 SER A N 1
ATOM 1043 C CA . SER A 1 126 ? 28.934 28.941 -52.490 1.00 49.97 126 SER A CA 1
ATOM 1044 C C . SER A 1 126 ? 28.287 29.522 -53.748 1.00 49.97 126 SER A C 1
ATOM 1046 O O . SER A 1 126 ? 29.001 30.056 -54.599 1.00 49.97 126 SER A O 1
ATOM 1048 N N . MET A 1 127 ? 26.959 29.431 -53.847 1.00 54.12 127 MET A N 1
ATOM 1049 C CA . MET A 1 127 ? 26.152 29.880 -54.993 1.00 54.12 127 MET A CA 1
ATOM 1050 C C . MET A 1 127 ? 26.507 31.296 -55.480 1.00 54.12 127 MET A C 1
ATOM 1052 O O . MET A 1 127 ? 26.430 31.577 -56.672 1.00 54.12 127 MET A O 1
ATOM 1056 N N . ASP A 1 128 ? 26.954 32.155 -54.564 1.00 54.09 128 ASP A N 1
ATOM 1057 C CA . ASP A 1 128 ? 27.286 33.563 -54.806 1.00 54.09 128 ASP A CA 1
ATOM 1058 C C . ASP A 1 128 ? 28.638 33.777 -55.511 1.00 54.09 128 ASP A C 1
ATOM 1060 O O . ASP A 1 128 ? 29.031 34.908 -55.781 1.00 54.09 128 ASP A O 1
ATOM 1064 N N . LYS A 1 129 ? 29.386 32.701 -55.778 1.00 55.41 129 LYS A N 1
ATOM 1065 C CA . LYS A 1 129 ? 30.746 32.734 -56.333 1.00 55.41 129 LYS A CA 1
ATOM 1066 C C . LYS A 1 129 ? 30.912 31.755 -57.495 1.00 55.41 129 LYS A C 1
ATOM 1068 O O . LYS A 1 129 ? 31.915 31.049 -57.589 1.00 55.41 129 LYS A O 1
ATOM 1073 N N . LEU A 1 130 ? 29.929 31.708 -58.389 1.00 60.34 130 LEU A N 1
ATOM 1074 C CA . LEU A 1 130 ? 30.048 30.962 -59.647 1.00 60.34 130 LEU A CA 1
ATOM 1075 C C . LEU A 1 130 ? 31.063 31.605 -60.611 1.00 60.34 130 LEU A C 1
ATOM 1077 O O . LEU A 1 130 ? 31.631 30.896 -61.432 1.00 60.34 130 LEU A O 1
ATOM 1081 N N . ASP A 1 131 ? 31.392 32.890 -60.426 1.00 54.03 131 ASP A N 1
ATOM 1082 C CA . ASP A 1 131 ? 32.413 33.613 -61.204 1.00 54.03 131 ASP A CA 1
ATOM 1083 C C . ASP A 1 131 ? 33.832 33.022 -61.073 1.00 54.03 131 ASP A C 1
ATOM 1085 O O . ASP A 1 131 ? 34.702 33.305 -61.893 1.00 54.03 131 ASP A O 1
ATOM 1089 N N . CYS A 1 132 ? 34.096 32.199 -60.047 1.00 52.56 132 CYS A N 1
ATOM 1090 C CA . CYS A 1 132 ? 35.405 31.556 -59.854 1.00 52.56 132 CYS A CA 1
ATOM 1091 C C . CYS A 1 132 ? 35.589 30.290 -60.702 1.00 52.56 132 CYS A C 1
ATOM 1093 O O . CYS A 1 132 ? 36.674 29.709 -60.694 1.00 52.56 132 CYS A O 1
ATOM 1095 N N . LEU A 1 133 ? 34.535 29.817 -61.370 1.00 61.12 133 LEU A N 1
ATOM 1096 C CA . LEU A 1 133 ? 34.583 28.647 -62.235 1.00 61.12 133 LEU A CA 1
ATOM 1097 C C . LEU A 1 133 ? 34.868 29.124 -63.665 1.00 61.12 133 LEU A C 1
ATOM 1099 O O . LEU A 1 133 ? 33.947 29.383 -64.431 1.00 61.12 133 LEU A O 1
ATOM 1103 N N . SER A 1 134 ? 36.151 29.260 -64.016 1.00 59.69 134 SER A N 1
ATOM 1104 C CA . SER A 1 134 ? 36.608 29.812 -65.306 1.00 59.69 134 SER A CA 1
ATOM 1105 C C . SER A 1 134 ? 36.027 29.115 -66.542 1.00 59.69 134 SER A C 1
ATOM 1107 O O . SER A 1 134 ? 35.912 29.743 -67.590 1.00 59.69 134 SER A O 1
ATOM 1109 N N . ASP A 1 135 ? 35.620 27.850 -66.403 1.00 65.75 135 ASP A N 1
ATOM 1110 C CA . ASP A 1 135 ? 35.169 26.989 -67.502 1.00 65.75 135 ASP A CA 1
ATOM 1111 C C . ASP A 1 135 ? 33.751 26.435 -67.292 1.00 65.75 135 ASP A C 1
ATOM 1113 O O . ASP A 1 135 ? 33.404 25.392 -67.848 1.00 65.75 135 ASP A O 1
ATOM 1117 N N . VAL A 1 136 ? 32.930 27.086 -66.457 1.00 66.38 136 VAL A N 1
ATOM 1118 C CA . VAL A 1 136 ? 31.542 26.676 -66.194 1.00 66.38 136 VAL A CA 1
ATOM 1119 C C . VAL A 1 136 ? 30.583 27.793 -66.593 1.00 66.38 136 VAL A C 1
ATOM 1121 O O . VAL A 1 136 ? 30.643 28.904 -66.079 1.00 66.38 136 VAL A O 1
ATOM 1124 N N . GLN A 1 137 ? 29.659 27.483 -67.495 1.00 69.38 137 GLN A N 1
ATOM 1125 C CA . GLN A 1 137 ? 28.585 28.363 -67.937 1.00 69.38 137 GLN A CA 1
ATOM 1126 C C . GLN A 1 137 ? 27.247 27.903 -67.354 1.00 69.38 137 GLN A C 1
ATOM 1128 O O . GLN A 1 137 ? 26.981 26.709 -67.201 1.00 69.38 137 GLN A O 1
ATOM 1133 N N . VAL A 1 138 ? 26.372 28.859 -67.046 1.00 72.69 138 VAL A N 1
ATOM 1134 C CA . VAL A 1 138 ? 24.986 28.562 -66.674 1.00 72.69 138 VAL A CA 1
ATOM 1135 C C . VAL A 1 138 ? 24.202 28.268 -67.947 1.00 72.69 138 VAL A C 1
ATOM 1137 O O . VAL A 1 138 ? 23.976 29.167 -68.750 1.00 72.69 138 VAL A O 1
ATOM 1140 N N . ALA A 1 139 ? 23.771 27.021 -68.122 1.00 76.81 139 ALA A N 1
ATOM 1141 C CA . ALA A 1 139 ? 22.952 26.629 -69.265 1.00 76.81 139 ALA A CA 1
ATOM 1142 C C . ALA A 1 139 ? 21.483 27.013 -69.071 1.00 76.81 139 ALA A C 1
ATOM 1144 O O . ALA A 1 139 ? 20.818 27.437 -70.011 1.00 76.81 139 ALA A O 1
ATOM 1145 N N . GLU A 1 140 ? 20.954 26.865 -67.854 1.00 79.69 140 GLU A N 1
ATOM 1146 C CA . GLU A 1 140 ? 19.563 27.210 -67.569 1.00 79.69 140 GLU A CA 1
ATOM 1147 C C . GLU A 1 140 ? 19.323 27.362 -66.068 1.00 79.69 140 GLU A C 1
ATOM 1149 O O . GLU A 1 140 ? 19.984 26.722 -65.250 1.00 79.69 140 GLU A O 1
ATOM 1154 N N . LYS A 1 141 ? 18.336 28.174 -65.691 1.00 83.25 141 LYS A N 1
ATOM 1155 C CA . LYS A 1 141 ? 17.872 28.311 -64.309 1.00 83.25 141 LYS A CA 1
ATOM 1156 C C . LYS A 1 141 ? 16.367 28.107 -64.265 1.00 83.25 141 LYS A C 1
ATOM 1158 O O . LYS A 1 141 ? 15.638 28.731 -65.029 1.00 83.25 141 LYS A O 1
ATOM 1163 N N . LYS A 1 142 ? 15.905 27.275 -63.336 1.00 86.56 142 LYS A N 1
ATOM 1164 C CA . LYS A 1 142 ? 14.485 27.048 -63.077 1.00 86.56 142 LYS A CA 1
ATOM 1165 C C . LYS A 1 142 ? 14.176 27.333 -61.616 1.00 86.56 142 LYS A C 1
ATOM 1167 O O . LYS A 1 142 ? 14.908 26.909 -60.724 1.00 86.56 142 LYS A O 1
ATOM 1172 N N . LEU A 1 143 ? 13.098 28.073 -61.390 1.00 88.44 143 LEU A N 1
ATOM 1173 C CA . LEU A 1 143 ? 12.594 28.392 -60.060 1.00 88.44 143 LEU A CA 1
ATOM 1174 C C . LEU A 1 143 ? 11.419 27.472 -59.744 1.00 88.44 143 LEU A C 1
ATOM 1176 O O . LEU A 1 143 ? 10.561 27.222 -60.593 1.00 88.44 143 LEU A O 1
ATOM 1180 N N . PHE A 1 144 ? 11.400 26.969 -58.521 1.00 87.69 144 PHE A N 1
ATOM 1181 C CA . PHE A 1 144 ? 10.328 26.155 -57.981 1.00 87.69 144 PHE A CA 1
ATOM 1182 C C . PHE A 1 144 ? 9.849 26.769 -56.677 1.00 87.69 144 PHE A C 1
ATOM 1184 O O . PHE A 1 144 ? 10.646 27.271 -55.891 1.00 87.69 144 PHE A O 1
ATOM 1191 N N . LEU A 1 145 ? 8.547 26.702 -56.433 1.00 87.62 145 LEU A N 1
ATOM 1192 C CA . LEU A 1 145 ? 7.957 27.195 -55.202 1.00 87.62 145 LEU A CA 1
ATOM 1193 C C . LEU A 1 145 ? 7.639 26.007 -54.301 1.00 87.62 145 LEU A C 1
ATOM 1195 O O . LEU A 1 145 ? 6.913 25.107 -54.716 1.00 87.62 145 LEU A O 1
ATOM 1199 N N . VAL A 1 146 ? 8.186 26.005 -53.090 1.00 87.00 146 VAL A N 1
ATOM 1200 C CA . VAL A 1 146 ? 8.037 24.910 -52.130 1.00 87.00 146 VAL A CA 1
ATOM 1201 C C . VAL A 1 146 ? 7.274 25.414 -50.916 1.00 87.00 146 VAL A C 1
ATOM 1203 O O . VAL A 1 146 ? 7.672 26.391 -50.286 1.00 87.00 146 VAL A O 1
ATOM 1206 N N . GLN A 1 147 ? 6.178 24.737 -50.586 1.00 83.69 147 GLN A N 1
ATOM 1207 C CA . GLN A 1 147 ? 5.342 25.016 -49.415 1.00 83.69 147 GLN A CA 1
ATOM 1208 C C . GLN A 1 147 ? 5.609 23.940 -48.364 1.00 83.69 147 GLN A C 1
ATOM 1210 O O . GLN A 1 147 ? 5.684 22.761 -48.711 1.00 83.69 147 GLN A O 1
ATOM 1215 N N . GLY A 1 148 ? 5.773 24.345 -47.104 1.00 80.88 148 GLY A N 1
ATOM 1216 C CA . GLY A 1 148 ? 6.100 23.425 -46.009 1.00 80.88 148 GLY A CA 1
ATOM 1217 C C . GLY A 1 148 ? 4.943 22.548 -45.524 1.00 80.88 148 GLY A C 1
ATOM 1218 O O . GLY A 1 148 ? 5.172 21.630 -44.748 1.00 80.88 148 GLY A O 1
ATOM 1219 N N . ASP A 1 149 ? 3.716 22.819 -45.969 1.00 82.12 149 ASP A N 1
ATOM 1220 C CA . ASP A 1 149 ? 2.488 22.161 -45.507 1.00 82.12 149 ASP A CA 1
ATOM 1221 C C . ASP A 1 149 ? 2.216 20.794 -46.150 1.00 82.12 149 ASP A C 1
ATOM 1223 O O . ASP A 1 149 ? 1.300 20.093 -45.729 1.00 82.12 149 ASP A O 1
ATOM 1227 N N . LYS A 1 150 ? 2.965 20.416 -47.192 1.00 84.62 150 LYS A N 1
ATOM 1228 C CA . LYS A 1 150 ? 2.770 19.149 -47.904 1.00 84.62 150 LYS A CA 1
ATOM 1229 C C . LYS A 1 150 ? 4.045 18.677 -48.596 1.00 84.62 150 LYS A C 1
ATOM 1231 O O . LYS A 1 150 ? 4.850 19.506 -49.028 1.00 84.62 150 LYS A O 1
ATOM 1236 N N . PRO A 1 151 ? 4.210 17.359 -48.796 1.00 86.44 151 PRO A N 1
ATOM 1237 C CA . PRO A 1 151 ? 5.297 16.839 -49.609 1.00 86.44 151 PRO A CA 1
ATOM 1238 C C . PRO A 1 151 ? 5.130 17.265 -51.073 1.00 86.44 151 PRO A C 1
ATOM 1240 O O . PRO A 1 151 ? 4.029 17.228 -51.629 1.00 86.44 151 PRO A O 1
ATOM 1243 N N . GLN A 1 152 ? 6.229 17.659 -51.717 1.00 86.75 152 GLN A N 1
ATOM 1244 C CA . GLN A 1 152 ? 6.225 18.136 -53.104 1.00 86.75 152 GLN A CA 1
ATOM 1245 C C . GLN A 1 152 ? 7.321 17.475 -53.924 1.00 86.75 152 GLN A C 1
ATOM 1247 O O . GLN A 1 152 ? 8.425 17.240 -53.442 1.00 86.75 152 GLN A O 1
ATOM 1252 N N . LEU A 1 153 ? 7.025 17.200 -55.193 1.00 88.50 153 LEU A N 1
ATOM 1253 C CA . LEU A 1 153 ? 7.988 16.655 -56.140 1.00 88.50 153 LEU A CA 1
ATOM 1254 C C . LEU A 1 153 ? 8.251 17.679 -57.245 1.00 88.50 153 LEU A C 1
ATOM 1256 O O . LEU A 1 153 ? 7.379 17.966 -58.064 1.00 88.50 153 LEU A O 1
ATOM 1260 N N . MET A 1 154 ? 9.463 18.225 -57.270 1.00 89.06 154 MET A N 1
ATOM 1261 C CA . MET A 1 154 ? 9.914 19.178 -58.279 1.00 89.06 154 MET A CA 1
ATOM 1262 C C . MET A 1 154 ? 10.570 18.424 -59.432 1.00 89.06 154 MET A C 1
ATOM 1264 O O . MET A 1 154 ? 11.598 17.772 -59.251 1.00 89.06 154 MET A O 1
ATOM 1268 N N . ASN A 1 155 ? 9.985 18.524 -60.626 1.00 89.62 155 ASN A N 1
ATOM 1269 C CA . ASN A 1 155 ? 10.482 17.842 -61.818 1.00 89.62 155 ASN A CA 1
ATOM 1270 C C . ASN A 1 155 ? 11.103 18.839 -62.811 1.00 89.62 155 ASN A C 1
ATOM 1272 O O . ASN A 1 155 ? 10.505 19.857 -63.191 1.00 89.62 155 ASN A O 1
ATOM 1276 N N . TRP A 1 156 ? 12.305 18.514 -63.280 1.00 90.56 156 TRP A N 1
ATOM 1277 C CA . TRP A 1 156 ? 12.974 19.182 -64.389 1.00 90.56 156 TRP A CA 1
ATOM 1278 C C . TRP A 1 156 ? 13.287 18.167 -65.489 1.00 90.56 156 TRP A C 1
ATOM 1280 O O . TRP A 1 156 ? 14.412 17.698 -65.649 1.00 90.56 156 TRP A O 1
ATOM 1290 N N . GLU A 1 157 ? 12.246 17.828 -66.249 1.00 86.31 157 GLU A N 1
ATOM 1291 C CA . GLU A 1 157 ? 12.257 16.760 -67.257 1.00 86.31 157 GLU A CA 1
ATOM 1292 C C . GLU A 1 157 ? 13.350 16.934 -68.314 1.00 86.31 157 GLU A C 1
ATOM 1294 O O . GLU A 1 157 ? 14.012 15.959 -68.657 1.00 86.31 157 GLU A O 1
ATOM 1299 N N . LYS A 1 158 ? 13.601 18.176 -68.757 1.00 82.50 158 LYS A N 1
ATOM 1300 C CA . LYS A 1 158 ? 14.649 18.509 -69.740 1.00 82.50 158 LYS A CA 1
ATOM 1301 C C . LYS A 1 158 ? 16.028 17.957 -69.356 1.00 82.50 158 LYS A C 1
ATOM 1303 O O . LYS A 1 158 ? 16.771 17.539 -70.235 1.00 82.50 158 LYS A O 1
ATOM 1308 N N . TYR A 1 159 ? 16.343 17.928 -68.060 1.00 82.25 159 TYR A N 1
ATOM 1309 C CA . TYR A 1 159 ? 17.603 17.396 -67.531 1.00 82.25 159 TYR A CA 1
ATOM 1310 C C . TYR A 1 159 ? 17.410 16.095 -66.734 1.00 82.25 159 TYR A C 1
ATOM 1312 O O . TYR A 1 159 ? 18.319 15.659 -66.036 1.00 82.25 159 TYR A O 1
ATOM 1320 N N . GLY A 1 160 ? 16.224 15.478 -66.800 1.00 83.25 160 GLY A N 1
ATOM 1321 C CA . GLY A 1 160 ? 15.906 14.235 -66.090 1.00 83.25 160 GLY A CA 1
ATOM 1322 C C . GLY A 1 160 ? 15.941 14.332 -64.559 1.00 83.25 160 GLY A C 1
ATOM 1323 O O . GLY A 1 160 ? 15.992 13.304 -63.885 1.00 83.25 160 GLY A O 1
ATOM 1324 N N . LEU A 1 161 ? 15.918 15.542 -63.991 1.00 85.44 161 LEU A N 1
ATOM 1325 C CA . LEU A 1 161 ? 16.068 15.765 -62.552 1.00 85.44 161 LEU A CA 1
ATOM 1326 C C . LEU A 1 161 ? 14.712 15.720 -61.840 1.00 85.44 161 LEU A C 1
ATOM 1328 O O . LEU A 1 161 ? 13.739 16.327 -62.292 1.00 85.44 161 LEU A O 1
ATOM 1332 N N . ARG A 1 162 ? 14.657 15.038 -60.692 1.00 89.31 162 ARG A N 1
ATOM 1333 C CA . ARG A 1 162 ? 13.488 15.006 -59.803 1.00 89.31 162 ARG A CA 1
ATOM 1334 C C . ARG A 1 162 ? 13.937 15.182 -58.359 1.00 89.31 162 ARG A C 1
ATOM 1336 O O . ARG A 1 162 ? 14.753 14.401 -57.880 1.00 89.31 162 ARG A O 1
ATOM 1343 N N . ILE A 1 163 ? 13.412 16.197 -57.682 1.00 86.81 163 ILE A N 1
ATOM 1344 C CA . ILE A 1 163 ? 13.746 16.523 -56.292 1.00 86.81 163 ILE A CA 1
ATOM 1345 C C . ILE A 1 163 ? 12.478 16.383 -55.457 1.00 86.81 163 ILE A C 1
ATOM 1347 O O . ILE A 1 163 ? 11.504 17.100 -55.682 1.00 86.81 163 ILE A O 1
ATOM 1351 N N . GLY A 1 164 ? 12.484 15.448 -54.509 1.00 88.12 164 GLY A N 1
ATOM 1352 C CA . GLY A 1 164 ? 11.410 15.292 -53.532 1.00 88.12 164 GLY A CA 1
ATOM 1353 C C . GLY A 1 164 ? 11.679 16.138 -52.294 1.00 88.12 164 GLY A C 1
ATOM 1354 O O . GLY A 1 164 ? 12.784 16.112 -51.759 1.00 88.12 164 GLY A O 1
ATOM 1355 N N . VAL A 1 165 ? 10.665 16.861 -51.837 1.00 84.56 165 VAL A N 1
ATOM 1356 C CA . VAL A 1 165 ? 10.658 17.589 -50.568 1.00 84.56 165 VAL A CA 1
ATOM 1357 C C . VAL A 1 165 ? 9.660 16.903 -49.648 1.00 84.56 165 VAL A C 1
ATOM 1359 O O . VAL A 1 165 ? 8.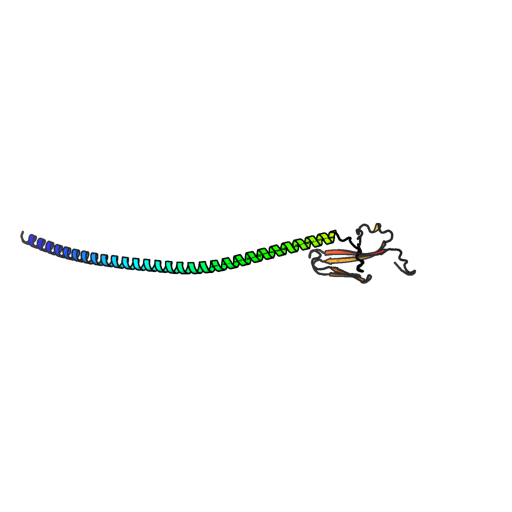499 16.725 -50.020 1.00 84.56 165 VAL A O 1
ATOM 1362 N N . GLN A 1 166 ? 10.123 16.488 -48.472 1.00 82.00 166 GLN A N 1
ATOM 1363 C CA . GLN A 1 166 ? 9.292 15.824 -47.473 1.00 82.00 166 GLN A CA 1
ATOM 1364 C C . GLN A 1 166 ? 8.504 16.852 -46.649 1.00 82.00 166 GLN A C 1
ATOM 1366 O O . GLN A 1 166 ? 8.956 17.983 -46.452 1.00 82.00 166 GLN A O 1
ATOM 1371 N N . GLU A 1 167 ? 7.340 16.437 -46.154 1.00 72.94 167 GLU A N 1
ATOM 1372 C CA . GLU A 1 167 ? 6.586 17.155 -45.120 1.00 72.94 167 GLU A CA 1
ATOM 1373 C C . GLU A 1 167 ? 7.489 17.445 -43.901 1.00 72.94 167 GLU A C 1
ATOM 1375 O O . GLU A 1 167 ? 8.417 16.681 -43.630 1.00 72.94 167 GLU A O 1
ATOM 1380 N N . ASP A 1 168 ? 7.281 18.578 -43.229 1.00 75.88 168 ASP A N 1
ATOM 1381 C CA . ASP A 1 168 ? 8.090 19.091 -42.103 1.00 75.88 168 ASP A CA 1
ATOM 1382 C C . ASP A 1 168 ? 9.512 19.593 -42.433 1.00 75.88 168 ASP A C 1
ATOM 1384 O O . ASP A 1 168 ? 10.237 20.037 -41.540 1.00 75.88 168 ASP A O 1
ATOM 1388 N N . THR A 1 169 ? 9.928 19.607 -43.709 1.00 72.56 169 THR A N 1
ATOM 1389 C CA . THR A 1 169 ? 11.222 20.214 -44.109 1.00 72.56 169 THR A CA 1
ATOM 1390 C C . THR A 1 169 ? 11.233 21.736 -43.898 1.00 72.56 169 THR A C 1
ATOM 1392 O O . THR A 1 169 ? 12.277 22.332 -43.632 1.00 72.56 169 THR A O 1
ATOM 1395 N N . LEU A 1 170 ? 10.072 22.382 -44.031 1.00 77.56 170 LEU A N 1
ATOM 1396 C CA . LEU A 1 170 ? 9.870 23.818 -43.845 1.00 77.56 170 LEU A CA 1
ATOM 1397 C C . LEU A 1 170 ? 8.666 24.040 -42.926 1.00 77.56 170 LEU A C 1
ATOM 1399 O O . LEU A 1 170 ? 7.765 23.208 -42.877 1.00 77.56 170 LEU A O 1
ATOM 1403 N N . SER A 1 171 ? 8.621 25.182 -42.232 1.00 81.19 171 SER A N 1
ATOM 1404 C CA . SER A 1 171 ? 7.432 25.564 -41.454 1.00 81.19 171 SER A CA 1
ATOM 1405 C C . SER A 1 171 ? 6.179 25.549 -42.350 1.00 81.19 171 SER A C 1
ATOM 1407 O O . SER A 1 171 ? 6.253 26.090 -43.458 1.00 81.19 171 SER A O 1
ATOM 1409 N N . PRO A 1 172 ? 5.024 25.030 -41.887 1.00 77.69 172 PRO A N 1
ATOM 1410 C CA . PRO A 1 172 ? 3.795 24.928 -42.687 1.00 77.69 172 PRO A CA 1
ATOM 1411 C C . PRO A 1 172 ? 3.300 26.262 -43.263 1.00 77.69 172 PRO A C 1
ATOM 1413 O O . PRO A 1 172 ? 2.630 26.302 -44.288 1.00 77.69 172 PRO A O 1
ATOM 1416 N N . THR A 1 173 ? 3.639 27.378 -42.616 1.00 78.88 173 THR A N 1
ATOM 1417 C CA . THR A 1 173 ? 3.267 28.734 -43.052 1.00 78.88 173 THR A CA 1
ATOM 1418 C C . THR A 1 173 ? 4.230 29.335 -44.069 1.00 78.88 173 THR A C 1
ATOM 1420 O O . THR A 1 173 ? 3.955 30.394 -44.631 1.00 78.88 173 THR A O 1
ATOM 1423 N N . ASN A 1 174 ? 5.386 28.707 -44.273 1.00 81.12 174 ASN A N 1
ATOM 1424 C CA . ASN A 1 174 ? 6.456 29.266 -45.074 1.00 81.12 174 ASN A CA 1
ATOM 1425 C C . ASN A 1 174 ? 6.404 28.689 -46.482 1.00 81.12 174 ASN A C 1
ATOM 1427 O O . ASN A 1 174 ? 6.288 27.483 -46.698 1.00 81.12 174 ASN A O 1
ATOM 1431 N N . THR A 1 175 ? 6.539 29.588 -47.446 1.00 83.44 175 THR A N 1
ATOM 1432 C CA . THR A 1 175 ? 6.764 29.238 -48.840 1.00 83.44 175 THR A CA 1
ATOM 1433 C C . THR A 1 175 ? 8.141 29.755 -49.229 1.00 83.44 175 THR A C 1
ATOM 1435 O O . THR A 1 175 ? 8.437 30.930 -49.022 1.00 83.44 175 THR A O 1
ATOM 1438 N N . VAL A 1 176 ? 8.992 28.874 -49.749 1.00 83.00 176 VAL A N 1
ATOM 1439 C CA . VAL A 1 176 ? 10.368 29.189 -50.143 1.00 83.00 176 VAL A CA 1
ATOM 1440 C C . VAL A 1 176 ? 10.511 28.990 -51.643 1.00 83.00 176 VAL A C 1
ATOM 1442 O O . VAL A 1 176 ? 10.032 28.005 -52.203 1.00 83.00 176 VAL A O 1
ATOM 1445 N N . GLU A 1 177 ? 11.177 29.935 -52.298 1.00 84.75 177 GLU A N 1
ATOM 1446 C CA . GLU A 1 177 ? 11.568 29.797 -53.694 1.00 84.75 177 GLU A CA 1
ATOM 1447 C C . GLU A 1 177 ? 12.918 29.079 -53.779 1.00 84.75 177 GLU A C 1
ATOM 1449 O O . GLU A 1 177 ? 13.909 29.491 -53.176 1.00 84.75 177 GLU A O 1
ATOM 1454 N N . VAL A 1 178 ? 12.951 27.984 -54.529 1.00 84.25 178 VAL A N 1
ATOM 1455 C CA . VAL A 1 178 ? 14.136 27.167 -54.761 1.00 84.25 178 VAL A CA 1
ATOM 1456 C C . VAL A 1 178 ? 14.583 27.367 -56.199 1.00 84.25 178 VAL A C 1
ATOM 1458 O O . VAL A 1 178 ? 13.879 27.015 -57.145 1.00 84.25 178 VAL A O 1
ATOM 1461 N N . ALA A 1 179 ? 15.782 27.912 -56.367 1.00 84.00 179 ALA A N 1
ATOM 1462 C CA . ALA A 1 179 ? 16.438 27.998 -57.659 1.00 84.00 179 ALA A CA 1
ATOM 1463 C C . ALA A 1 179 ? 17.289 26.756 -57.912 1.00 84.00 179 ALA A C 1
ATOM 1465 O O . ALA A 1 179 ? 18.210 26.467 -57.152 1.00 84.00 179 ALA A O 1
ATOM 1466 N N . VAL A 1 180 ? 17.032 26.070 -59.021 1.00 84.06 180 VAL A N 1
ATOM 1467 C CA . VAL A 1 180 ? 17.913 25.023 -59.536 1.00 84.06 180 VAL A CA 1
ATOM 1468 C C . VAL A 1 180 ? 18.591 25.561 -60.788 1.00 84.06 180 VAL A C 1
ATOM 1470 O O . VAL A 1 180 ? 17.931 26.085 -61.688 1.00 84.06 180 VAL A O 1
ATOM 1473 N N . VAL A 1 181 ? 19.915 25.459 -60.835 1.00 81.44 181 VAL A N 1
ATOM 1474 C CA . VAL A 1 181 ? 20.736 25.967 -61.937 1.00 81.44 181 VAL A CA 1
ATOM 1475 C C . VAL A 1 181 ? 21.441 24.790 -62.599 1.00 81.44 181 VAL A C 1
ATOM 1477 O O . VAL A 1 181 ? 22.157 24.041 -61.937 1.00 81.44 181 VAL A O 1
ATOM 1480 N N . ALA A 1 182 ? 21.227 24.623 -63.900 1.00 82.69 182 ALA A N 1
ATOM 1481 C CA . ALA A 1 182 ? 21.968 23.688 -64.726 1.00 82.69 182 ALA A CA 1
ATOM 1482 C C . ALA A 1 182 ? 23.279 24.354 -65.154 1.00 82.69 182 ALA A C 1
ATOM 1484 O O . ALA A 1 182 ? 23.275 25.383 -65.835 1.00 82.69 182 ALA A O 1
ATOM 1485 N N . LEU A 1 183 ? 24.395 23.770 -64.731 1.00 80.69 183 LEU A N 1
ATOM 1486 C CA . LEU A 1 183 ? 25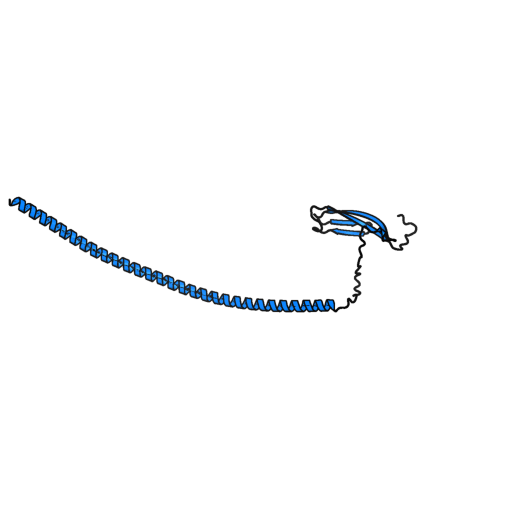.738 24.223 -65.066 1.00 80.69 183 LEU A CA 1
ATOM 1487 C C . LEU A 1 183 ? 26.337 23.292 -66.117 1.00 80.69 183 LEU A C 1
ATOM 1489 O O . LEU A 1 183 ? 26.228 22.072 -66.004 1.00 80.69 183 LEU A O 1
ATOM 1493 N N . VAL A 1 184 ? 26.987 23.870 -67.119 1.00 72.06 184 VAL A N 1
ATOM 1494 C CA . VAL A 1 184 ? 27.759 23.147 -68.129 1.00 72.06 184 VAL A CA 1
ATOM 1495 C C . VAL A 1 184 ? 29.192 23.621 -68.025 1.00 72.06 184 VAL A C 1
ATOM 1497 O O . VAL A 1 184 ? 29.452 24.813 -68.137 1.00 72.06 184 VAL A O 1
ATOM 1500 N N . GLY A 1 185 ? 30.129 22.707 -67.814 1.00 70.44 185 GLY A N 1
ATOM 1501 C CA . GLY A 1 185 ? 31.539 23.059 -67.792 1.00 70.44 185 GLY A CA 1
ATOM 1502 C C . GLY A 1 185 ? 32.463 21.888 -68.062 1.00 70.44 185 GLY A C 1
ATOM 1503 O O . GLY A 1 185 ? 32.031 20.734 -68.095 1.00 70.44 185 GLY A O 1
ATOM 1504 N N . GLY A 1 186 ? 33.736 22.218 -68.269 1.00 63.97 186 GLY A N 1
ATOM 1505 C CA . GLY A 1 186 ? 34.758 21.305 -68.778 1.00 63.97 186 GLY A CA 1
ATOM 1506 C C . GLY A 1 186 ? 35.000 21.473 -70.280 1.00 63.97 186 GLY A C 1
ATOM 1507 O O . GLY A 1 186 ? 34.292 22.208 -70.966 1.00 63.97 186 GLY A O 1
ATOM 1508 N N . GLU A 1 187 ? 36.018 20.787 -70.799 1.00 57.62 187 GLU A N 1
ATOM 1509 C CA . GLU A 1 187 ? 36.441 20.849 -72.204 1.00 57.62 187 GLU A CA 1
ATOM 1510 C C . GLU A 1 187 ? 35.480 20.041 -73.101 1.00 57.62 187 GLU A C 1
ATOM 1512 O O . GLU A 1 187 ? 35.816 19.011 -73.683 1.00 57.62 187 GLU A O 1
ATOM 1517 N N . PHE A 1 188 ? 34.216 20.463 -73.145 1.00 58.47 188 PHE A N 1
ATOM 1518 C CA . PHE A 1 188 ? 33.186 19.828 -73.954 1.00 58.47 188 PHE A CA 1
ATOM 1519 C C . PHE A 1 188 ? 33.115 20.509 -75.320 1.00 58.47 188 PHE A C 1
ATOM 1521 O O . PHE A 1 188 ? 32.666 21.648 -75.452 1.00 58.47 188 PHE A O 1
ATOM 1528 N N . VAL A 1 189 ? 33.547 19.806 -76.365 1.00 58.84 189 VAL A N 1
ATOM 1529 C CA . VAL A 1 189 ? 33.394 20.288 -77.741 1.00 58.84 189 VAL A CA 1
ATOM 1530 C C . VAL A 1 189 ? 31.957 20.034 -78.183 1.00 58.84 189 VAL A C 1
ATOM 1532 O O . VAL A 1 189 ? 31.577 18.901 -78.485 1.00 58.84 189 VAL A O 1
ATOM 1535 N N . PHE A 1 190 ? 31.150 21.094 -78.239 1.00 59.94 190 PHE A N 1
ATOM 1536 C CA . PHE A 1 190 ? 29.812 21.009 -78.811 1.00 59.94 190 PHE A CA 1
ATOM 1537 C C . PHE A 1 190 ? 29.882 20.542 -80.276 1.00 59.94 190 PHE A C 1
ATOM 1539 O O . PHE A 1 190 ? 30.711 21.036 -81.050 1.00 59.94 190 PHE A O 1
ATOM 1546 N N . PRO A 1 191 ? 29.003 19.621 -80.709 1.00 65.62 191 PRO A N 1
ATOM 1547 C CA . PRO A 1 191 ? 28.849 19.305 -82.122 1.00 65.62 191 PRO A CA 1
ATOM 1548 C C . PRO A 1 191 ? 28.565 20.580 -82.926 1.00 65.62 191 PRO A C 1
ATOM 1550 O O . PRO A 1 191 ? 27.838 21.454 -82.449 1.00 65.62 191 PRO A O 1
ATOM 1553 N N . LYS A 1 192 ? 29.086 20.662 -84.161 1.00 68.75 192 LYS A N 1
ATOM 1554 C CA . LYS A 1 192 ? 29.085 21.865 -85.029 1.00 68.75 192 LYS A CA 1
ATOM 1555 C C . LYS A 1 192 ? 27.718 22.539 -85.264 1.00 68.75 192 LYS A C 1
ATOM 1557 O O . LYS A 1 192 ? 27.691 23.642 -85.793 1.00 68.75 192 LYS A O 1
ATOM 1562 N N . ASN A 1 193 ? 26.614 21.908 -84.867 1.00 67.25 193 ASN A N 1
ATOM 1563 C CA . ASN A 1 193 ? 25.244 22.376 -85.090 1.00 67.25 193 ASN A CA 1
ATOM 1564 C C . ASN A 1 193 ? 24.474 22.642 -83.785 1.00 67.25 193 ASN A C 1
ATOM 1566 O O . ASN A 1 193 ? 23.244 22.664 -83.794 1.00 67.25 193 ASN A O 1
ATOM 1570 N N . THR A 1 194 ? 25.166 22.784 -82.654 1.00 64.88 194 THR A N 1
ATOM 1571 C CA . THR A 1 194 ? 24.499 23.101 -81.385 1.00 64.88 194 THR A CA 1
ATOM 1572 C C . THR A 1 194 ? 24.107 24.575 -81.381 1.00 64.88 194 THR A C 1
ATOM 1574 O O . THR A 1 194 ? 24.975 25.440 -81.475 1.00 64.88 194 THR A O 1
ATOM 1577 N N . VAL A 1 195 ? 22.808 24.859 -81.287 1.00 59.34 195 VAL A N 1
ATOM 1578 C CA . VAL A 1 195 ? 22.292 26.211 -81.038 1.00 59.34 195 VAL A CA 1
ATOM 1579 C C . VAL A 1 195 ? 22.145 26.367 -79.528 1.00 59.34 195 VAL A C 1
ATOM 1581 O O . VAL A 1 195 ? 21.442 25.566 -78.907 1.00 59.34 195 VAL A O 1
ATOM 1584 N N . LEU A 1 196 ? 22.856 27.345 -78.966 1.00 54.41 196 LEU A N 1
ATOM 1585 C CA . LEU A 1 196 ? 22.764 27.758 -77.563 1.00 54.41 196 LEU A CA 1
ATOM 1586 C C . LEU A 1 196 ? 21.641 28.782 -77.380 1.00 54.41 196 LEU A C 1
ATOM 1588 O O . LEU A 1 196 ? 21.501 29.652 -78.272 1.00 54.41 196 LEU A O 1
#

Sequence (196 aa):
YSEKLKVKVAEILEEKTQVEEKKQIITEDYEKLKLKVAELLEEKEEQYLKEKQIIIDENQSLKIDISEKDKVIAKLTSNEKQIITDLKEKELYIAKLVKERQERVLKQPIKETSSIGLQFNYLIPSMDKLDCLSDVQVAEKKLFLVQGDKPQLMNWEKYGLRIGVQEDTLSPTNTVEVAVVALVGGEFVFPKNTVL

Foldseek 3Di:
DVVVVVVVVVVVVVVVVVVVVVVVVVVVVVVVVVVVVVVVVVVVVVVVVVVVVVVVVVVVVVVVVVVVVVVVVVVVVVVVVVVVVVVVVVVVVVVVVVVVVVVVVVPDDPPVPPPVPDPDPPPPPPPVPPVVQPFKDFPDKDKDKDAQQAWDWDDDVVVRDIDIDHHPPDDNPDIDIDMDTDMDGDPDDDDPPDDD

Radius of gyration: 56.86 Å; chains: 1; bounding box: 106×47×163 Å

pLDDT: mean 82.72, std 16.89, range [40.91, 98.12]

Organism: Amphimedon queenslandica (NCBI:txid400682)

Secondary structure (DSSP, 8-state):
-HHHHHHHHHHHHHHHHHHHHHHHHHHHHHHHHHHHHHHHHHHHHHHHHHHHHHHHHHHHHHHHHHHHHHHHHHHHHHHHHHHHHHHHHHHHHHHHHHHHHHHHHHHS-------SS---------GGGGGG-TTEEEEEEEEEEEETTS-EEEEEGGGTEEEEE-TTSS-TT-EEEEEEEEEEESS----TT---